Protein AF-E9V2E7-F1 (afdb_monomer_lite)

Structure (mmCIF, N/CA/C/O backbone):
data_AF-E9V2E7-F1
#
_entry.id   AF-E9V2E7-F1
#
loop_
_atom_site.group_PDB
_atom_site.id
_atom_site.type_symbol
_atom_site.label_atom_id
_atom_site.label_alt_id
_atom_site.label_comp_id
_atom_site.label_asym_id
_atom_site.label_entity_id
_atom_site.label_seq_id
_atom_site.pdbx_PDB_ins_code
_atom_site.Cartn_x
_atom_site.Cartn_y
_atom_site.Cartn_z
_atom_site.occupancy
_atom_site.B_iso_or_equiv
_atom_site.auth_seq_id
_atom_site.auth_comp_id
_atom_site.auth_asym_id
_atom_site.auth_atom_id
_atom_site.pdbx_PDB_model_num
ATOM 1 N N . MET A 1 1 ? -7.392 17.490 3.555 1.00 52.69 1 MET A N 1
ATOM 2 C CA . MET A 1 1 ? -8.302 17.148 2.433 1.00 52.69 1 MET A CA 1
ATOM 3 C C . MET A 1 1 ? -8.029 15.701 2.024 1.00 52.69 1 MET A C 1
ATOM 5 O O . MET A 1 1 ? -6.966 15.215 2.379 1.00 52.69 1 MET A O 1
ATOM 9 N N . SER A 1 2 ? -8.963 14.986 1.378 1.00 68.31 2 SER A N 1
ATOM 10 C CA . SER A 1 2 ? -8.670 13.627 0.873 1.00 68.31 2 SER A CA 1
ATOM 11 C C . SER A 1 2 ? -7.654 13.722 -0.257 1.00 68.31 2 SER A C 1
ATOM 13 O O . SER A 1 2 ? -7.878 14.474 -1.203 1.00 68.31 2 SER A O 1
ATOM 15 N N . ASP A 1 3 ? -6.577 12.947 -0.174 1.00 90.81 3 ASP A N 1
ATOM 16 C CA . ASP A 1 3 ? -5.572 12.893 -1.237 1.00 90.81 3 ASP A CA 1
ATOM 17 C C . ASP A 1 3 ? -6.079 12.108 -2.458 1.00 90.81 3 ASP A C 1
ATOM 19 O O . ASP A 1 3 ? -5.599 12.302 -3.566 1.00 90.81 3 ASP A O 1
ATOM 23 N N . VAL A 1 4 ? -7.103 11.268 -2.291 1.00 97.19 4 VAL A N 1
ATOM 24 C CA . VAL A 1 4 ? -7.708 10.504 -3.390 1.00 97.19 4 VAL A CA 1
ATOM 25 C C . VAL A 1 4 ? -9.010 11.162 -3.833 1.00 97.19 4 VAL A C 1
ATOM 27 O O . VAL A 1 4 ? -9.879 11.468 -3.003 1.00 97.19 4 VAL A O 1
ATOM 30 N N . LEU A 1 5 ? -9.136 11.358 -5.143 1.00 98.06 5 LEU A N 1
ATOM 31 C CA . LEU A 1 5 ? -10.254 12.011 -5.811 1.00 98.06 5 LEU A CA 1
ATOM 32 C C . LEU A 1 5 ? -10.920 11.048 -6.803 1.00 98.06 5 LEU A C 1
ATOM 34 O O . LEU A 1 5 ? -10.264 10.251 -7.459 1.00 98.06 5 LEU A O 1
ATOM 38 N N . THR A 1 6 ? -12.231 11.150 -6.963 1.00 98.00 6 THR A N 1
ATOM 39 C CA . THR A 1 6 ? -12.967 10.585 -8.103 1.00 98.00 6 THR A CA 1
ATOM 40 C C . THR A 1 6 ? -12.449 11.160 -9.429 1.00 98.00 6 THR A C 1
ATOM 42 O O . THR A 1 6 ? -11.815 12.217 -9.446 1.00 98.00 6 THR A O 1
ATOM 45 N N . LEU A 1 7 ? -12.774 10.524 -10.561 1.00 97.69 7 LEU A N 1
ATOM 46 C CA . LEU A 1 7 ? -12.394 11.030 -11.893 1.00 97.69 7 LEU A CA 1
ATOM 47 C C . LEU A 1 7 ? -12.946 12.433 -12.200 1.00 97.69 7 LEU A C 1
ATOM 49 O O . LEU A 1 7 ? -12.339 13.175 -12.964 1.00 97.69 7 LEU A O 1
ATOM 53 N N . ASN A 1 8 ? -14.037 12.832 -11.541 1.00 96.81 8 ASN A N 1
ATOM 54 C CA . ASN A 1 8 ? -14.615 14.175 -11.644 1.00 96.81 8 ASN A CA 1
ATOM 55 C C . ASN A 1 8 ? -13.958 15.188 -10.682 1.00 96.81 8 ASN A C 1
ATOM 57 O O . ASN A 1 8 ? -14.504 16.262 -10.446 1.00 96.81 8 ASN A O 1
ATOM 61 N N . GLY A 1 9 ? -12.835 14.834 -10.049 1.00 96.25 9 GLY A N 1
ATOM 62 C CA . GLY A 1 9 ? -12.076 15.704 -9.145 1.00 96.25 9 GLY A CA 1
ATOM 63 C C . GLY A 1 9 ? -12.661 15.862 -7.737 1.00 96.25 9 GLY A C 1
ATOM 64 O O . GLY A 1 9 ? -12.078 16.562 -6.912 1.00 96.25 9 GLY A O 1
ATOM 65 N N . LYS A 1 10 ? -13.787 15.210 -7.414 1.00 96.44 10 LYS A N 1
ATOM 66 C CA . LYS A 1 10 ? -14.368 15.250 -6.058 1.00 96.44 10 LYS A CA 1
ATOM 67 C C . LYS A 1 10 ? -13.604 14.324 -5.106 1.00 96.44 10 LYS A C 1
ATOM 69 O O . LYS A 1 10 ? -13.265 13.227 -5.539 1.00 96.44 10 LYS A O 1
ATOM 74 N N . PRO A 1 11 ? -13.402 14.680 -3.825 1.00 96.12 11 PRO A N 1
ATOM 75 C CA . PRO A 1 11 ? -12.865 13.767 -2.814 1.00 96.12 11 PRO A CA 1
ATOM 76 C C . PRO A 1 11 ? -13.604 12.423 -2.765 1.00 96.12 11 PRO A C 1
ATOM 78 O O . PRO A 1 11 ? -14.833 12.399 -2.810 1.00 96.12 11 PRO A O 1
ATOM 81 N N . VAL A 1 12 ? -12.866 11.316 -2.644 1.00 95.69 12 VAL A N 1
ATOM 82 C CA . VAL A 1 12 ? -13.459 9.991 -2.403 1.00 95.69 12 VAL A CA 1
ATOM 83 C C . VAL A 1 12 ? -14.151 9.952 -1.036 1.00 95.69 12 VAL A C 1
ATOM 85 O O . VAL A 1 12 ? -13.575 10.362 -0.024 1.00 95.69 12 VAL A O 1
ATOM 88 N N . ASP A 1 13 ? -15.376 9.423 -1.002 1.00 92.88 13 ASP A N 1
ATOM 89 C CA . ASP A 1 13 ? -16.083 9.096 0.236 1.00 92.88 13 ASP A CA 1
ATOM 90 C C . ASP A 1 13 ? -15.608 7.741 0.769 1.00 92.88 13 ASP A C 1
ATOM 92 O O . ASP A 1 13 ? -16.086 6.681 0.379 1.00 92.88 13 ASP A O 1
ATOM 96 N N . TRP A 1 14 ? -14.665 7.774 1.704 1.00 90.94 14 TRP A N 1
ATOM 97 C CA . TRP A 1 14 ? -14.121 6.563 2.313 1.00 90.94 14 TRP A CA 1
ATOM 98 C C . TRP A 1 14 ? -15.101 5.816 3.231 1.00 90.94 14 TRP A C 1
ATOM 100 O O . TRP A 1 14 ? -14.784 4.708 3.651 1.00 90.94 14 TRP A O 1
ATOM 110 N N . SER A 1 15 ? -16.288 6.366 3.531 1.00 86.25 15 SER A N 1
ATOM 111 C CA . SER A 1 15 ? -17.359 5.592 4.184 1.00 86.25 15 SER A CA 1
ATOM 112 C C . SER A 1 15 ? -18.026 4.592 3.230 1.00 86.25 15 SER A C 1
ATOM 114 O O . SER A 1 15 ? -18.612 3.603 3.672 1.00 86.25 15 SER A O 1
ATOM 116 N N . LYS A 1 16 ? -17.884 4.824 1.921 1.00 91.69 16 LYS A N 1
ATOM 117 C CA . LYS A 1 16 ? -18.288 3.943 0.824 1.00 91.69 16 LYS A CA 1
ATOM 118 C C . LYS A 1 16 ? -17.110 3.828 -0.147 1.00 91.69 16 LYS A C 1
ATOM 120 O O . LYS A 1 16 ? -17.171 4.382 -1.246 1.00 91.69 16 LYS A O 1
ATOM 125 N N . PRO A 1 17 ? -16.005 3.188 0.282 1.00 94.56 17 PRO A N 1
ATOM 126 C CA . PRO A 1 17 ? -14.783 3.188 -0.502 1.00 94.56 17 PRO A CA 1
ATOM 127 C C . PRO A 1 17 ? -15.042 2.561 -1.880 1.00 94.56 17 PRO A C 1
ATOM 129 O O . PRO A 1 17 ? -15.808 1.595 -1.968 1.00 94.56 17 PRO A O 1
ATOM 132 N N . PRO A 1 18 ? -14.421 3.089 -2.949 1.00 97.31 18 PRO A N 1
ATOM 133 C CA . PRO A 1 18 ? -14.511 2.479 -4.267 1.00 97.31 18 PRO A CA 1
ATOM 134 C C . PRO A 1 18 ? -13.955 1.051 -4.232 1.00 97.31 18 PRO A C 1
ATOM 136 O O . PRO A 1 18 ? -13.193 0.680 -3.330 1.00 97.31 18 PRO A O 1
ATOM 139 N N . LYS A 1 19 ? -14.307 0.232 -5.226 1.00 97.62 19 LYS A N 1
ATOM 140 C CA . LYS A 1 19 ? -13.624 -1.051 -5.395 1.00 97.62 19 LYS A CA 1
ATOM 141 C C . LYS A 1 19 ? -12.152 -0.766 -5.654 1.00 97.62 19 LYS A C 1
ATOM 143 O O . LYS A 1 19 ? -11.797 0.215 -6.302 1.00 97.62 19 LYS A O 1
ATOM 148 N N . GLN A 1 20 ? -11.284 -1.655 -5.188 1.00 97.62 20 GLN A N 1
ATOM 149 C CA . GLN A 1 20 ? -9.839 -1.476 -5.323 1.00 97.62 20 GLN A CA 1
ATOM 150 C C . GLN A 1 20 ? -9.367 -1.362 -6.789 1.00 97.62 20 GLN A C 1
ATOM 152 O O . GLN A 1 20 ? -8.293 -0.822 -7.030 1.00 97.62 20 GLN A O 1
ATOM 157 N N . THR A 1 21 ? -10.188 -1.824 -7.740 1.00 98.12 21 THR A N 1
ATOM 158 C CA . THR A 1 21 ? -10.002 -1.771 -9.198 1.00 98.12 21 THR A CA 1
ATOM 159 C C . THR A 1 21 ? -10.565 -0.508 -9.861 1.00 98.12 21 THR A C 1
ATOM 161 O O . THR A 1 21 ? -10.226 -0.231 -11.007 1.00 98.12 21 THR A O 1
ATOM 164 N N . ASP A 1 22 ? -11.436 0.253 -9.189 1.00 98.44 22 ASP A N 1
ATOM 165 C CA . ASP A 1 22 ? -12.072 1.432 -9.786 1.00 98.44 22 ASP A CA 1
ATOM 166 C C . ASP A 1 22 ? -11.030 2.526 -10.034 1.00 98.44 22 ASP A C 1
ATOM 168 O O . ASP A 1 22 ? -10.167 2.775 -9.191 1.00 98.44 22 ASP A O 1
ATOM 172 N N . LEU A 1 23 ? -11.113 3.215 -11.174 1.00 98.62 23 LEU A N 1
ATOM 173 C CA . LEU A 1 23 ? -10.182 4.294 -11.495 1.00 98.62 23 LEU A CA 1
ATOM 174 C C . LEU A 1 23 ? -10.470 5.554 -10.674 1.00 98.62 23 LEU A C 1
ATOM 176 O O . LEU A 1 23 ? -11.604 6.029 -10.587 1.00 98.62 23 LEU A O 1
ATOM 180 N N . VAL A 1 24 ? -9.407 6.135 -10.129 1.00 98.69 24 VAL A N 1
ATOM 181 C CA . VAL A 1 24 ? -9.423 7.369 -9.342 1.00 98.69 24 VAL A CA 1
ATOM 182 C C . VAL A 1 24 ? -8.223 8.247 -9.713 1.00 98.69 24 VAL A C 1
ATOM 184 O O . VAL A 1 24 ? -7.335 7.847 -10.472 1.00 98.69 24 VAL A O 1
ATOM 187 N N . LEU A 1 25 ? -8.202 9.465 -9.184 1.00 98.56 25 LEU A N 1
ATOM 188 C CA . LEU A 1 25 ? -7.109 10.417 -9.331 1.00 98.56 25 LEU A CA 1
ATOM 189 C C . LEU A 1 25 ? -6.414 10.637 -7.990 1.00 98.56 25 LEU A C 1
ATOM 191 O O . LEU A 1 25 ? -7.051 10.661 -6.933 1.00 98.56 25 LEU A O 1
ATOM 195 N N . TRP A 1 26 ? -5.112 10.882 -8.040 1.00 98.31 26 TRP A N 1
ATOM 196 C CA . TRP A 1 26 ? -4.422 11.546 -6.944 1.00 98.31 26 TRP A CA 1
ATOM 197 C C . TRP A 1 26 ? -4.646 13.062 -7.050 1.00 98.31 26 TRP A C 1
ATOM 199 O O . TRP A 1 26 ? -4.582 13.631 -8.138 1.00 98.31 26 TRP A O 1
ATOM 209 N N . SER A 1 27 ? -4.867 13.736 -5.921 1.00 97.19 27 SER A N 1
ATOM 210 C CA . SER A 1 27 ? -4.841 15.198 -5.810 1.00 97.19 27 SER A CA 1
ATOM 211 C C . SER A 1 27 ? -3.502 15.825 -6.223 1.00 97.19 27 SER A C 1
ATOM 213 O O . SER A 1 27 ? -3.472 16.994 -6.614 1.00 97.19 27 SER A O 1
ATOM 215 N N . ARG A 1 28 ? -2.395 15.070 -6.158 1.00 96.12 28 ARG A N 1
ATOM 216 C CA . ARG A 1 28 ? -1.083 15.509 -6.643 1.00 96.12 28 ARG A CA 1
ATOM 217 C C . ARG A 1 28 ? -0.937 15.318 -8.151 1.00 96.12 28 ARG A C 1
ATOM 219 O O . ARG A 1 28 ? -1.546 14.446 -8.765 1.00 96.12 28 ARG A O 1
ATOM 226 N N . LYS A 1 29 ? -0.064 16.136 -8.733 1.00 97.06 29 LYS A N 1
ATOM 227 C CA . LYS A 1 29 ? 0.336 16.074 -10.140 1.00 97.06 29 LYS A CA 1
ATOM 228 C C . LYS A 1 29 ? 1.737 15.479 -10.270 1.00 97.06 29 LYS A C 1
ATOM 230 O O . LYS A 1 29 ? 2.497 15.459 -9.302 1.00 97.06 29 LYS A O 1
ATOM 235 N N . THR A 1 30 ? 2.077 15.018 -11.469 1.00 97.44 30 THR A N 1
ATOM 236 C CA . THR A 1 30 ? 3.464 14.676 -11.801 1.00 97.44 30 THR A CA 1
ATOM 237 C C . THR A 1 30 ? 4.352 15.925 -11.767 1.00 97.44 30 THR A C 1
ATOM 239 O O . THR A 1 30 ? 3.847 17.050 -11.793 1.00 97.44 30 THR A O 1
ATOM 242 N N . SER A 1 31 ? 5.676 15.754 -11.775 1.00 96.06 31 SER A N 1
ATOM 243 C CA . SER A 1 31 ? 6.641 16.858 -11.899 1.00 96.06 31 SER A CA 1
ATOM 244 C C . SER A 1 31 ? 6.429 17.705 -13.163 1.00 96.06 31 SER A C 1
ATOM 246 O O . SER A 1 31 ? 6.744 18.889 -13.167 1.00 96.06 31 SER A O 1
ATOM 248 N N . GLY A 1 32 ? 5.830 17.127 -14.210 1.00 95.06 32 GLY A N 1
ATOM 249 C CA . GLY A 1 32 ? 5.413 17.825 -15.430 1.00 95.06 32 GLY A CA 1
ATOM 250 C C . GLY A 1 32 ? 3.984 18.388 -15.396 1.00 95.06 32 GLY A C 1
ATOM 251 O O . GLY A 1 32 ? 3.442 18.724 -16.444 1.00 95.06 32 GLY A O 1
ATOM 252 N N . GLY A 1 33 ? 3.324 18.425 -14.234 1.00 96.19 33 GLY A N 1
ATOM 253 C CA . GLY A 1 33 ? 1.991 19.013 -14.063 1.00 96.19 33 GLY A CA 1
ATOM 254 C C . GLY A 1 33 ? 0.814 18.168 -14.573 1.00 96.19 33 GLY A C 1
ATOM 255 O O . GLY A 1 33 ? -0.321 18.654 -14.581 1.00 96.19 33 GLY A O 1
ATOM 256 N N . LYS A 1 34 ? 1.041 16.909 -14.972 1.00 95.88 34 LYS A N 1
ATOM 257 C CA . LYS A 1 34 ? -0.019 15.998 -15.443 1.00 95.88 34 LYS A CA 1
ATOM 258 C C . LYS A 1 34 ? -0.764 15.360 -14.266 1.00 95.88 34 LYS A C 1
ATOM 260 O O . LYS A 1 34 ? -0.204 15.194 -13.185 1.00 95.88 34 LYS A O 1
ATOM 265 N N . GLN A 1 35 ? -2.027 14.992 -14.473 1.00 97.25 35 GLN A N 1
ATOM 266 C CA . GLN A 1 35 ? -2.795 14.230 -13.482 1.00 97.25 35 GLN A CA 1
ATOM 267 C C . GLN A 1 35 ? -2.194 12.833 -13.280 1.00 97.25 35 GLN A C 1
ATOM 269 O O . GLN A 1 35 ? -1.720 12.218 -14.235 1.00 97.25 35 GLN A O 1
ATOM 274 N N . VAL A 1 36 ? -2.256 12.325 -12.049 1.00 98.31 36 VAL A N 1
ATOM 275 C CA . VAL A 1 36 ? -1.897 10.938 -11.730 1.00 98.31 36 VAL A CA 1
ATOM 276 C C . VAL A 1 36 ? -3.186 10.131 -11.600 1.00 98.31 36 VAL A C 1
ATOM 278 O O . VAL A 1 36 ? -3.970 10.355 -10.677 1.00 98.31 36 VAL A O 1
ATOM 281 N N . LYS A 1 37 ? -3.410 9.216 -12.545 1.00 98.19 37 LYS A N 1
ATOM 282 C CA . LYS A 1 37 ? -4.582 8.334 -12.618 1.00 98.19 37 LYS A CA 1
ATOM 283 C C . LYS A 1 37 ? -4.143 6.891 -12.386 1.00 98.19 37 LYS A C 1
ATOM 285 O O . LYS A 1 37 ? -3.093 6.492 -12.873 1.00 98.19 37 LYS A O 1
ATOM 290 N N . GLY A 1 38 ? -4.954 6.122 -11.672 1.00 98.38 38 GLY A N 1
ATOM 291 C CA . GLY A 1 38 ? -4.697 4.713 -11.378 1.00 98.38 38 GLY A CA 1
ATOM 292 C C . GLY A 1 38 ? -5.925 4.049 -10.769 1.00 98.38 38 GLY A C 1
ATOM 293 O O . GLY A 1 38 ? -6.926 4.726 -10.520 1.00 98.38 38 GLY A O 1
ATOM 294 N N . SER A 1 39 ? -5.861 2.747 -10.498 1.00 98.62 39 SER A N 1
ATOM 295 C CA . SER A 1 39 ? -6.884 2.102 -9.667 1.00 98.62 39 SER A CA 1
ATOM 296 C C . SER A 1 39 ? -6.887 2.679 -8.250 1.00 98.62 39 SER A C 1
ATOM 298 O O . SER A 1 39 ? -5.894 3.247 -7.774 1.00 98.62 39 SER A O 1
ATOM 300 N N . ALA A 1 40 ? -8.000 2.512 -7.538 1.00 98.50 40 ALA A N 1
ATOM 301 C CA . ALA A 1 40 ? -8.139 2.967 -6.165 1.00 98.50 40 ALA A CA 1
ATOM 302 C C . ALA A 1 40 ? -7.062 2.376 -5.256 1.00 98.50 40 ALA A C 1
ATOM 304 O O . ALA A 1 40 ? -6.561 3.088 -4.386 1.00 98.50 40 ALA A O 1
ATOM 305 N N . ARG A 1 41 ? -6.651 1.122 -5.487 1.00 98.31 41 ARG A N 1
ATOM 306 C CA . ARG A 1 41 ? -5.520 0.498 -4.793 1.00 98.31 41 ARG A CA 1
ATOM 307 C C . ARG A 1 41 ? -4.215 1.236 -5.056 1.00 98.31 41 ARG A C 1
ATOM 309 O O . ARG A 1 41 ? -3.548 1.624 -4.099 1.00 98.31 41 ARG A O 1
ATOM 316 N N . THR A 1 42 ? -3.866 1.423 -6.327 1.00 98.56 42 THR A N 1
ATOM 317 C CA . THR A 1 42 ? -2.610 2.059 -6.745 1.00 98.56 42 THR A CA 1
ATOM 318 C C . THR A 1 42 ? -2.506 3.474 -6.186 1.00 98.56 42 THR A C 1
ATOM 320 O O . THR A 1 42 ? -1.526 3.813 -5.525 1.00 98.56 42 THR A O 1
ATOM 323 N N . ILE A 1 43 ? -3.542 4.297 -6.368 1.00 98.62 43 ILE A N 1
ATOM 324 C CA . ILE A 1 43 ? -3.527 5.681 -5.883 1.00 98.62 43 ILE A CA 1
ATOM 325 C C . ILE A 1 43 ? -3.535 5.742 -4.351 1.00 98.62 43 ILE A C 1
ATOM 327 O O . ILE A 1 43 ? -2.777 6.520 -3.772 1.00 98.62 43 ILE A O 1
ATOM 331 N N . ALA A 1 44 ? -4.319 4.898 -3.671 1.00 98.31 44 ALA A N 1
ATOM 332 C CA . ALA A 1 44 ? -4.296 4.821 -2.211 1.00 98.31 44 ALA A CA 1
ATOM 333 C C . ALA A 1 44 ? -2.905 4.459 -1.673 1.00 98.31 44 ALA A C 1
ATOM 335 O O . ALA A 1 44 ? -2.456 5.059 -0.692 1.00 98.31 44 ALA A O 1
ATOM 336 N N . HIS A 1 45 ? -2.219 3.521 -2.329 1.00 98.56 45 HIS A N 1
ATOM 337 C CA . HIS A 1 45 ? -0.866 3.129 -1.966 1.00 98.56 45 HIS A CA 1
ATOM 338 C C . HIS A 1 45 ? 0.131 4.274 -2.171 1.00 98.56 45 HIS A C 1
ATOM 340 O O . HIS A 1 45 ? 0.871 4.596 -1.245 1.00 98.56 45 HIS A O 1
ATOM 346 N N . LEU A 1 46 ? 0.094 4.967 -3.315 1.00 98.56 46 LEU A N 1
ATOM 347 C CA . LEU A 1 46 ? 0.935 6.146 -3.554 1.00 98.56 46 LEU A CA 1
ATOM 348 C C . LEU A 1 46 ? 0.691 7.252 -2.514 1.00 98.56 46 LEU A C 1
ATOM 350 O O . LEU A 1 46 ? 1.645 7.838 -2.008 1.00 98.56 46 LEU A O 1
ATOM 354 N N . CYS A 1 47 ? -0.562 7.495 -2.116 1.00 97.88 47 CYS A N 1
ATOM 355 C CA . CYS A 1 47 ? -0.874 8.417 -1.021 1.00 97.88 47 CYS A CA 1
ATOM 356 C C . CYS A 1 47 ? -0.316 7.941 0.333 1.00 97.88 47 CYS A C 1
ATOM 358 O O . CYS A 1 47 ? 0.126 8.760 1.138 1.00 97.88 47 CYS A O 1
ATOM 360 N N . ALA A 1 48 ? -0.358 6.634 0.614 1.00 97.31 48 ALA A N 1
ATOM 361 C CA . ALA A 1 48 ? 0.208 6.067 1.837 1.00 97.31 48 ALA A CA 1
ATOM 362 C C . ALA A 1 48 ? 1.737 6.217 1.869 1.00 97.31 48 ALA A C 1
ATOM 364 O O . ALA A 1 48 ? 2.284 6.639 2.889 1.00 97.31 48 ALA A O 1
ATOM 365 N N . LEU A 1 49 ? 2.408 5.945 0.745 1.00 98.25 49 LEU A N 1
ATOM 366 C CA . LEU A 1 49 ? 3.841 6.171 0.572 1.00 98.25 49 LEU A CA 1
ATOM 367 C C . LEU A 1 49 ? 4.186 7.651 0.738 1.00 98.25 49 LEU A C 1
ATOM 369 O O . LEU A 1 49 ? 5.089 7.976 1.495 1.00 98.25 49 LEU A O 1
ATOM 373 N N . ASP A 1 50 ? 3.447 8.566 0.113 1.00 98.31 50 ASP A N 1
ATOM 374 C CA . ASP A 1 50 ? 3.689 10.003 0.256 1.00 98.31 50 ASP A CA 1
ATOM 375 C C . ASP A 1 50 ? 3.601 10.470 1.717 1.00 98.31 50 ASP A C 1
ATOM 377 O O . ASP A 1 50 ? 4.513 11.128 2.218 1.0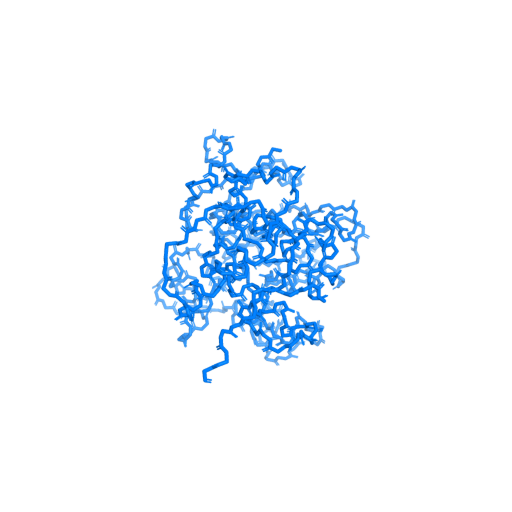0 98.31 50 ASP A O 1
ATOM 381 N N . ALA A 1 51 ? 2.545 10.076 2.433 1.00 96.06 51 ALA A N 1
ATOM 382 C CA . ALA A 1 51 ? 2.379 10.413 3.845 1.00 96.06 51 ALA A CA 1
ATOM 383 C C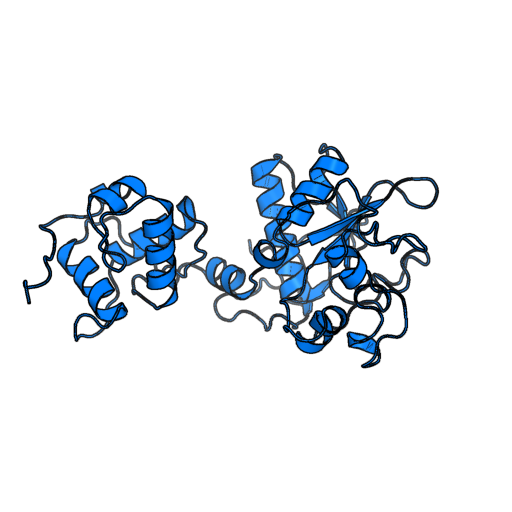 . ALA A 1 51 ? 3.486 9.799 4.722 1.00 96.06 51 ALA A C 1
ATOM 385 O O . ALA A 1 51 ? 4.000 10.447 5.640 1.00 96.06 51 ALA A O 1
ATOM 386 N N . ALA A 1 52 ? 3.883 8.556 4.439 1.00 96.25 52 ALA A N 1
ATOM 387 C CA . ALA A 1 52 ? 4.953 7.881 5.163 1.00 96.25 52 ALA A CA 1
ATOM 388 C C . ALA A 1 52 ? 6.334 8.501 4.869 1.00 96.25 52 ALA A C 1
ATOM 390 O O . ALA A 1 52 ? 7.149 8.624 5.787 1.00 96.25 52 ALA A O 1
ATOM 391 N N . ALA A 1 53 ? 6.577 8.950 3.634 1.00 98.06 53 ALA A N 1
ATOM 392 C CA . ALA A 1 53 ? 7.785 9.665 3.237 1.00 98.06 53 ALA A CA 1
ATOM 393 C C . ALA A 1 53 ? 7.869 11.024 3.937 1.00 98.06 53 ALA A C 1
ATOM 395 O O . ALA A 1 53 ? 8.891 11.312 4.558 1.00 98.06 53 ALA A O 1
ATOM 396 N N . GLN A 1 54 ? 6.779 11.802 3.954 1.00 97.06 54 GLN A N 1
ATOM 397 C CA . GLN A 1 54 ? 6.728 13.084 4.670 1.00 97.06 54 GLN A CA 1
ATOM 398 C C . GLN A 1 54 ? 7.073 12.906 6.148 1.00 97.06 54 GLN A C 1
ATOM 400 O O . GLN A 1 54 ? 7.886 13.644 6.698 1.00 97.06 54 GLN A O 1
ATOM 405 N N . LYS A 1 55 ? 6.507 11.873 6.783 1.00 95.12 55 LYS A N 1
ATOM 406 C CA . LYS A 1 55 ? 6.786 11.555 8.185 1.00 95.12 55 LYS A CA 1
ATOM 407 C C . LYS A 1 55 ? 8.240 11.139 8.423 1.00 95.12 55 LYS A C 1
ATOM 409 O O . LYS A 1 55 ? 8.794 11.475 9.466 1.00 95.12 55 LYS A O 1
ATOM 414 N N . LYS A 1 56 ? 8.837 10.358 7.517 1.00 97.44 56 LYS A N 1
ATOM 415 C CA . LYS A 1 56 ? 10.177 9.785 7.712 1.00 97.44 56 LYS A CA 1
ATOM 416 C C . LYS A 1 56 ? 11.309 10.723 7.295 1.00 97.44 56 LYS A C 1
ATOM 418 O O . LYS A 1 56 ? 12.339 10.748 7.958 1.00 97.44 56 LYS A O 1
ATOM 423 N N . PHE A 1 57 ? 11.135 11.439 6.191 1.00 97.88 57 PHE A N 1
ATOM 424 C CA . PHE A 1 57 ? 12.186 12.206 5.521 1.00 97.88 57 PHE A CA 1
ATOM 425 C C . PHE A 1 57 ? 11.910 13.714 5.492 1.00 97.88 57 PHE A C 1
ATOM 427 O O . PHE A 1 57 ? 12.729 14.465 4.978 1.00 97.88 57 PHE A O 1
ATOM 434 N N . GLY A 1 58 ? 10.760 14.169 6.003 1.00 97.50 58 GLY A N 1
ATOM 435 C CA . GLY A 1 58 ? 10.367 15.580 5.952 1.00 97.50 58 GLY A CA 1
ATOM 436 C C . GLY A 1 58 ? 9.927 16.059 4.563 1.00 97.50 58 GLY A C 1
ATOM 437 O O . GLY A 1 58 ? 9.684 17.246 4.380 1.00 97.50 58 GLY A O 1
ATOM 438 N N . THR A 1 59 ? 9.807 15.158 3.583 1.00 97.94 59 THR A N 1
ATOM 439 C CA . THR A 1 59 ? 9.365 15.468 2.216 1.00 97.94 59 THR A CA 1
ATOM 440 C C . THR A 1 59 ? 8.531 14.330 1.621 1.00 97.94 59 THR A C 1
ATOM 442 O O . THR A 1 59 ? 8.643 13.182 2.046 1.00 97.94 59 THR A O 1
ATOM 445 N N . GLY A 1 60 ? 7.668 14.650 0.658 1.00 97.31 60 GLY A N 1
ATOM 446 C CA . GLY A 1 60 ? 6.809 13.677 -0.023 1.00 97.31 60 GLY A CA 1
ATOM 447 C C . GLY A 1 60 ? 7.473 13.009 -1.227 1.00 97.31 60 GLY A C 1
ATOM 448 O O . GLY A 1 60 ? 8.585 13.360 -1.618 1.00 97.31 60 GLY A O 1
ATOM 449 N N . ILE A 1 61 ? 6.762 12.067 -1.848 1.00 98.31 61 ILE A N 1
ATOM 450 C CA . ILE A 1 61 ? 7.189 11.496 -3.131 1.00 98.31 61 ILE A CA 1
ATOM 451 C C . ILE A 1 61 ? 6.790 12.449 -4.272 1.00 98.31 61 ILE A C 1
ATOM 453 O O . ILE A 1 61 ? 5.774 13.151 -4.213 1.00 98.31 61 ILE A O 1
ATOM 457 N N . VAL A 1 62 ? 7.586 12.452 -5.334 1.00 98.44 62 VAL A N 1
ATOM 458 C CA . VAL A 1 62 ? 7.343 13.162 -6.591 1.00 98.44 62 VAL A CA 1
ATOM 459 C C . VAL A 1 62 ? 7.203 12.125 -7.694 1.00 98.44 62 VAL A C 1
ATOM 461 O O . VAL A 1 62 ? 8.126 11.348 -7.930 1.00 98.44 62 VAL A O 1
ATOM 464 N N . ILE A 1 63 ? 6.056 12.117 -8.376 1.00 98.19 63 ILE A N 1
ATOM 465 C CA . ILE A 1 63 ? 5.833 11.262 -9.546 1.00 98.19 63 ILE A CA 1
ATOM 466 C C . ILE A 1 63 ? 6.424 11.942 -10.779 1.00 98.19 63 ILE A C 1
ATOM 468 O O . ILE A 1 63 ? 6.040 13.058 -11.117 1.00 98.19 63 ILE A O 1
ATOM 472 N N . ILE A 1 64 ? 7.325 11.256 -11.470 1.00 97.06 64 ILE A N 1
ATOM 473 C CA . ILE A 1 64 ? 7.895 11.672 -12.754 1.00 97.06 64 ILE A CA 1
ATOM 474 C C . ILE A 1 64 ? 6.987 11.176 -13.883 1.00 97.06 64 ILE A C 1
ATOM 476 O O . ILE A 1 64 ? 6.475 11.971 -14.675 1.00 97.06 64 ILE A O 1
ATOM 480 N N . GLN A 1 65 ? 6.721 9.868 -13.903 1.00 96.81 65 GLN A N 1
ATOM 481 C CA . GLN A 1 65 ? 5.833 9.209 -14.857 1.00 96.81 65 GLN A CA 1
ATOM 482 C C . GLN A 1 65 ? 4.754 8.441 -14.088 1.00 96.81 65 GLN A C 1
ATOM 484 O O . GLN A 1 65 ? 5.059 7.617 -13.233 1.00 96.81 65 GLN A O 1
ATOM 489 N N . ALA A 1 66 ? 3.490 8.772 -14.345 1.00 97.56 66 ALA A N 1
ATOM 490 C CA . ALA A 1 66 ? 2.330 8.146 -13.714 1.00 97.56 66 ALA A CA 1
ATOM 491 C C . ALA A 1 66 ? 1.895 6.866 -14.455 1.00 97.56 66 ALA A C 1
ATOM 493 O O . ALA A 1 66 ? 2.226 6.738 -15.638 1.00 97.56 66 ALA A O 1
ATOM 494 N N . PRO A 1 67 ? 1.067 6.007 -13.825 1.00 98.12 67 PRO A N 1
ATOM 495 C CA . PRO A 1 67 ? 0.366 4.945 -14.539 1.00 98.12 67 PRO A CA 1
ATOM 496 C C . PRO A 1 67 ? -0.488 5.515 -15.682 1.00 98.12 67 PRO A C 1
ATOM 498 O O . PRO A 1 67 ? -0.884 6.688 -15.660 1.00 98.12 67 PRO A O 1
ATOM 501 N N . PHE A 1 68 ? -0.796 4.683 -16.678 1.00 97.38 68 PHE A N 1
ATOM 502 C CA . PHE A 1 68 ? -1.487 5.071 -17.915 1.00 97.38 68 PHE A CA 1
ATOM 503 C C . PHE A 1 68 ? -0.772 6.177 -18.715 1.00 97.38 68 PHE A C 1
ATOM 505 O O . PHE A 1 68 ? -1.421 6.968 -19.409 1.00 97.38 68 PHE A O 1
ATOM 512 N N . ASN A 1 69 ? 0.559 6.266 -18.629 1.00 95.25 69 ASN A N 1
ATOM 513 C CA . ASN A 1 69 ? 1.349 7.205 -19.421 1.00 95.25 69 ASN A CA 1
ATOM 514 C C . ASN A 1 69 ? 2.068 6.488 -20.568 1.00 95.25 69 ASN A C 1
ATOM 516 O O . ASN A 1 69 ? 3.203 6.036 -20.427 1.00 95.25 69 ASN A O 1
ATOM 520 N N . THR A 1 70 ? 1.425 6.491 -21.733 1.00 93.88 70 THR A N 1
ATOM 521 C CA . THR A 1 70 ? 1.921 5.898 -22.985 1.00 93.88 70 THR A CA 1
ATOM 522 C C . THR A 1 70 ? 2.785 6.850 -23.821 1.00 93.88 70 THR A C 1
ATOM 524 O O . THR A 1 70 ? 3.221 6.504 -24.915 1.00 93.88 70 THR A O 1
ATOM 527 N N . THR A 1 71 ? 3.047 8.072 -23.339 1.00 91.38 71 THR A N 1
ATOM 528 C CA . THR A 1 71 ? 3.740 9.106 -24.136 1.00 91.38 71 THR A CA 1
ATOM 529 C C . THR A 1 71 ? 5.265 8.969 -24.140 1.00 91.38 71 THR A C 1
ATOM 531 O O . THR A 1 71 ? 5.938 9.637 -24.922 1.00 91.38 71 THR A O 1
ATOM 534 N N . VAL A 1 72 ? 5.829 8.097 -23.297 1.00 89.81 72 VAL A N 1
ATOM 535 C CA . VAL A 1 72 ? 7.278 7.872 -23.184 1.00 89.81 72 VAL A CA 1
ATOM 536 C C . VAL A 1 72 ? 7.639 6.542 -23.839 1.00 89.81 72 VAL A C 1
ATOM 538 O O . VAL A 1 72 ? 7.495 5.482 -23.236 1.00 89.81 72 VAL A O 1
ATOM 541 N N . LYS A 1 73 ? 8.160 6.593 -25.073 1.00 90.88 73 LYS A N 1
ATOM 542 C CA . LYS A 1 73 ? 8.498 5.397 -25.872 1.00 90.88 73 LYS A CA 1
ATOM 543 C C . LYS A 1 73 ? 9.432 4.418 -25.145 1.00 90.88 73 LYS A C 1
ATOM 545 O O . LYS A 1 73 ? 9.283 3.211 -25.296 1.00 90.88 73 LYS A O 1
ATOM 550 N N . ALA A 1 74 ? 10.379 4.925 -24.352 1.00 86.69 74 ALA A N 1
ATOM 551 C CA . ALA A 1 74 ? 11.326 4.099 -23.595 1.00 86.69 74 ALA A CA 1
ATOM 552 C C . ALA A 1 74 ? 10.672 3.270 -22.470 1.00 86.69 74 ALA A C 1
ATOM 554 O O . ALA A 1 74 ? 11.262 2.288 -22.026 1.00 86.69 74 ALA A O 1
ATOM 555 N N . SER A 1 75 ? 9.467 3.655 -22.045 1.00 88.31 75 SER A N 1
ATOM 556 C CA . SER A 1 75 ? 8.688 3.026 -20.971 1.00 88.31 75 SER A CA 1
ATOM 557 C C . SER A 1 75 ? 7.467 2.259 -21.503 1.00 88.31 75 SER A C 1
ATOM 559 O O . SER A 1 75 ? 6.602 1.849 -20.727 1.00 88.31 75 SER A O 1
ATOM 561 N N . ALA A 1 76 ? 7.371 2.085 -22.827 1.00 92.19 76 ALA A N 1
ATOM 562 C CA . ALA A 1 76 ? 6.285 1.341 -23.452 1.00 92.19 76 ALA A CA 1
ATOM 563 C C . ALA A 1 76 ? 6.262 -0.104 -22.930 1.00 92.19 76 ALA A C 1
ATOM 565 O O . ALA A 1 76 ? 7.290 -0.784 -22.879 1.00 92.19 76 ALA A O 1
ATOM 566 N N . GLY A 1 77 ? 5.082 -0.580 -22.549 1.00 94.50 77 GLY A N 1
ATOM 567 C CA . GLY A 1 77 ? 4.861 -1.910 -21.992 1.00 94.50 77 GLY A CA 1
ATOM 568 C C . GLY A 1 77 ? 4.984 -2.017 -20.471 1.00 94.50 77 GLY A C 1
ATOM 569 O O . GLY A 1 77 ? 4.623 -3.065 -19.943 1.00 94.50 77 GLY A O 1
ATOM 570 N N . THR A 1 78 ? 5.443 -0.987 -19.749 1.00 95.50 78 THR A N 1
ATOM 571 C CA . THR A 1 78 ? 5.395 -0.956 -18.269 1.00 95.50 78 THR A CA 1
ATOM 572 C C . THR A 1 78 ? 4.356 0.039 -17.752 1.00 95.50 78 THR A C 1
ATOM 574 O O . THR A 1 78 ? 3.538 -0.318 -16.910 1.00 95.50 78 THR A O 1
ATOM 577 N N . HIS A 1 79 ? 4.318 1.251 -18.313 1.00 97.12 79 HIS A N 1
ATOM 578 C CA . HIS A 1 79 ? 3.427 2.344 -17.879 1.00 97.12 79 HIS A CA 1
ATOM 579 C C . HIS A 1 79 ? 2.106 2.451 -18.654 1.00 97.12 79 HIS A C 1
ATOM 581 O O . HIS A 1 79 ? 1.325 3.373 -18.417 1.00 97.12 79 HIS A O 1
ATOM 587 N N . ASP A 1 80 ? 1.849 1.537 -19.591 1.00 97.62 80 ASP A N 1
ATOM 588 C CA . ASP A 1 80 ? 0.694 1.626 -20.498 1.00 97.62 80 ASP A CA 1
ATOM 589 C C . ASP A 1 80 ? -0.655 1.517 -19.765 1.00 97.62 80 ASP A C 1
ATOM 591 O O . ASP A 1 80 ? -1.667 2.050 -20.226 1.00 97.62 80 ASP A O 1
ATOM 595 N N . HIS A 1 81 ? -0.656 0.868 -18.598 1.00 98.19 81 HIS A N 1
ATOM 596 C CA . HIS A 1 81 ? -1.835 0.643 -17.766 1.00 98.19 81 HIS A CA 1
ATOM 597 C C . HIS A 1 81 ? -1.544 0.971 -16.290 1.00 98.19 81 HIS A C 1
ATOM 599 O O . HIS A 1 81 ? -0.769 1.882 -15.999 1.00 98.19 81 HIS A O 1
ATOM 605 N N . ASP A 1 82 ? -2.210 0.292 -15.355 1.00 98.38 82 ASP A 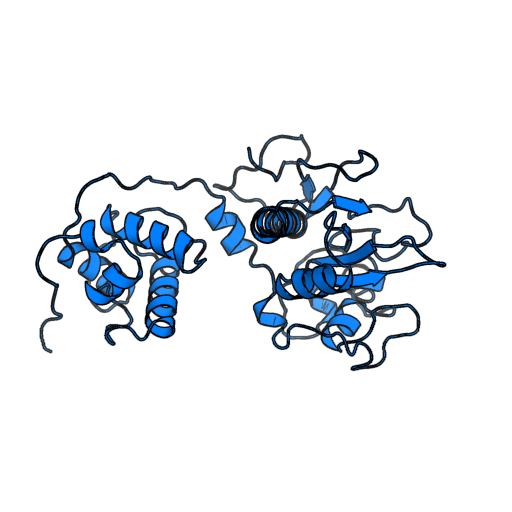N 1
ATOM 606 C CA . ASP A 1 82 ? -2.167 0.634 -13.936 1.00 98.38 82 ASP A CA 1
ATOM 607 C C . ASP A 1 82 ? -0.857 0.209 -13.234 1.00 98.38 82 ASP A C 1
ATOM 609 O O . ASP A 1 82 ? 0.014 -0.448 -13.805 1.00 98.38 82 ASP A O 1
ATOM 613 N N . ALA A 1 83 ? -0.757 0.573 -11.953 1.00 97.94 83 ALA A N 1
ATOM 614 C CA . ALA A 1 83 ? 0.214 0.141 -10.949 1.00 97.94 83 ALA A CA 1
ATOM 615 C C . ALA A 1 83 ? 1.646 0.666 -11.098 1.00 97.94 83 ALA A C 1
ATOM 617 O O . ALA A 1 83 ? 2.256 0.938 -10.061 1.00 97.94 83 ALA A O 1
ATOM 618 N N . CYS A 1 84 ? 2.170 0.825 -12.317 1.00 98.44 84 CYS A N 1
ATOM 619 C CA . CYS A 1 84 ? 3.545 1.268 -12.556 1.00 98.44 84 CYS A CA 1
ATOM 620 C C . CYS A 1 84 ? 3.695 2.795 -12.513 1.00 98.44 84 CYS A C 1
ATOM 622 O O . CYS A 1 84 ? 2.923 3.518 -13.139 1.00 98.44 84 CYS A O 1
ATOM 624 N N . ALA A 1 85 ? 4.690 3.284 -11.771 1.00 98.31 85 ALA A N 1
ATOM 625 C CA . ALA A 1 85 ? 5.066 4.690 -11.747 1.00 98.31 85 ALA A CA 1
ATOM 626 C C . ALA A 1 85 ? 6.579 4.874 -11.548 1.00 98.31 85 ALA A C 1
ATOM 628 O O . ALA A 1 85 ? 7.244 4.102 -10.846 1.00 98.31 85 ALA A O 1
ATOM 629 N N . ASP A 1 86 ? 7.093 5.962 -12.114 1.00 98.00 86 ASP A N 1
ATOM 630 C CA . ASP A 1 86 ? 8.456 6.435 -11.912 1.00 98.00 86 ASP A CA 1
ATOM 631 C C . ASP A 1 86 ? 8.399 7.587 -10.922 1.00 98.00 86 ASP A C 1
ATOM 633 O O . ASP A 1 86 ? 7.630 8.537 -11.109 1.00 98.00 86 ASP A O 1
ATOM 637 N N . LEU A 1 87 ? 9.193 7.516 -9.861 1.00 98.38 87 LEU A N 1
ATOM 638 C CA . LEU A 1 87 ? 9.124 8.472 -8.765 1.00 98.38 87 LEU A CA 1
ATOM 639 C C . LEU A 1 87 ? 10.473 8.703 -8.091 1.00 98.38 87 LEU A C 1
ATOM 641 O O . LEU A 1 87 ? 11.437 7.969 -8.303 1.00 98.38 87 LEU A O 1
ATOM 645 N N . HIS A 1 88 ? 10.536 9.729 -7.252 1.00 98.50 88 HIS A N 1
ATOM 646 C CA . HIS A 1 88 ? 11.630 9.927 -6.307 1.00 98.50 88 HIS A CA 1
ATOM 647 C C . HIS A 1 88 ? 11.154 10.677 -5.057 1.00 98.50 88 HIS A C 1
ATOM 649 O O . HIS A 1 88 ? 10.077 11.264 -5.036 1.00 98.50 88 HIS A O 1
ATOM 655 N N . ILE A 1 89 ? 11.977 10.673 -4.017 1.00 98.56 89 ILE A N 1
ATOM 656 C CA . ILE A 1 89 ? 11.826 11.417 -2.769 1.00 98.56 89 ILE A CA 1
ATOM 657 C C . ILE A 1 89 ? 12.949 12.463 -2.752 1.00 98.56 89 ILE A C 1
ATOM 659 O O . ILE A 1 89 ? 14.124 12.089 -2.672 1.00 98.56 89 ILE A O 1
ATOM 663 N N . PRO A 1 90 ? 12.638 13.764 -2.891 1.00 98.38 90 PRO A N 1
ATOM 664 C CA . PRO A 1 90 ? 13.650 14.816 -2.943 1.00 98.38 90 PRO A CA 1
ATOM 665 C C . PRO A 1 90 ? 14.618 14.772 -1.751 1.00 98.38 90 PRO A C 1
ATOM 667 O O . PRO A 1 90 ? 14.202 14.594 -0.612 1.00 98.38 90 PRO A O 1
ATOM 670 N N . GLY A 1 91 ? 15.917 14.937 -2.005 1.00 97.69 91 GLY A N 1
ATOM 671 C CA . GLY A 1 91 ? 16.938 14.998 -0.950 1.00 97.69 91 GLY A CA 1
ATOM 672 C C . GLY A 1 91 ? 17.282 13.666 -0.267 1.00 97.69 91 GLY A C 1
ATOM 673 O O . GLY A 1 91 ? 18.128 13.650 0.622 1.00 97.69 91 GLY A O 1
ATOM 674 N N . VAL A 1 92 ? 16.684 12.542 -0.673 1.00 98.38 92 VAL A N 1
ATOM 675 C CA . VAL A 1 92 ? 17.001 11.216 -0.117 1.00 98.38 92 VAL A CA 1
ATOM 676 C C . VAL A 1 92 ? 17.923 10.456 -1.077 1.00 98.38 92 VAL A C 1
ATOM 678 O O . VAL A 1 92 ? 17.758 10.523 -2.290 1.00 98.38 92 VAL A O 1
ATOM 681 N N . ASN A 1 93 ? 18.901 9.703 -0.571 1.00 97.69 93 ASN A N 1
ATOM 682 C CA . ASN A 1 93 ? 19.771 8.875 -1.418 1.00 97.69 93 ASN A CA 1
ATOM 683 C C . ASN A 1 93 ? 18.974 7.782 -2.166 1.00 97.69 93 ASN A C 1
ATOM 685 O O . ASN A 1 93 ? 18.120 7.133 -1.569 1.00 97.69 93 ASN A O 1
ATOM 689 N N . TRP A 1 94 ? 19.287 7.530 -3.441 1.00 96.56 94 TRP A N 1
ATOM 690 C CA . TRP A 1 94 ? 18.562 6.584 -4.302 1.00 96.56 94 TRP A CA 1
ATOM 691 C C . TRP A 1 94 ? 18.415 5.172 -3.731 1.00 96.56 94 TRP A C 1
ATOM 693 O O . TRP A 1 94 ? 17.314 4.627 -3.733 1.00 96.56 94 TRP A O 1
ATOM 703 N N . ARG A 1 95 ? 19.489 4.597 -3.180 1.00 95.31 95 ARG A N 1
ATOM 704 C CA . ARG A 1 95 ? 19.448 3.258 -2.571 1.00 95.31 95 ARG A CA 1
ATOM 705 C C . ARG A 1 95 ? 18.642 3.254 -1.275 1.00 95.31 95 ARG A C 1
ATOM 707 O O . ARG A 1 95 ? 17.918 2.303 -0.994 1.00 95.31 95 ARG A O 1
ATOM 714 N N . THR A 1 96 ? 18.703 4.344 -0.509 1.00 97.56 96 THR A N 1
ATOM 715 C CA . THR A 1 96 ? 17.861 4.526 0.683 1.00 97.56 96 THR A CA 1
ATOM 716 C C . THR A 1 96 ? 16.379 4.582 0.320 1.00 97.56 96 THR A C 1
ATOM 718 O O . THR A 1 96 ? 15.567 3.945 0.991 1.00 97.56 96 THR A O 1
ATOM 721 N N . GLN A 1 97 ? 16.022 5.314 -0.739 1.00 97.94 97 GLN A N 1
ATOM 722 C CA . GLN A 1 97 ? 14.646 5.384 -1.226 1.00 97.94 97 GLN A CA 1
ATOM 723 C C . GLN A 1 97 ? 14.165 4.029 -1.741 1.00 97.94 97 GLN A C 1
ATOM 725 O O . GLN A 1 97 ? 13.109 3.580 -1.317 1.00 97.94 97 GLN A O 1
ATOM 730 N N . GLU A 1 98 ? 14.946 3.364 -2.598 1.00 97.56 98 GLU A N 1
ATOM 731 C CA . GLU A 1 98 ? 14.652 2.028 -3.133 1.00 97.56 98 GLU A CA 1
ATOM 732 C C . GLU A 1 98 ? 14.365 1.037 -2.002 1.00 97.56 98 GLU A C 1
ATOM 734 O O . GLU A 1 98 ? 13.278 0.466 -1.930 1.00 97.56 98 GLU A O 1
ATOM 739 N N . LYS A 1 99 ? 15.293 0.911 -1.047 1.00 97.50 99 LYS A N 1
ATOM 740 C CA . LYS A 1 99 ? 15.133 0.036 0.118 1.00 97.50 99 LYS A CA 1
ATOM 741 C C . LYS A 1 99 ? 13.875 0.363 0.923 1.00 97.50 99 LYS A C 1
ATOM 743 O O . LYS A 1 99 ? 13.164 -0.541 1.360 1.00 97.50 99 LYS A O 1
ATOM 748 N N . TRP A 1 100 ? 13.603 1.648 1.147 1.00 98.19 100 TRP A N 1
ATOM 749 C CA . TRP A 1 100 ? 12.440 2.076 1.917 1.00 98.19 100 TRP A CA 1
ATOM 750 C C . TRP A 1 100 ? 11.119 1.824 1.180 1.00 98.19 100 TRP A C 1
ATOM 752 O O . TRP A 1 100 ? 10.173 1.348 1.799 1.00 98.19 100 TRP A O 1
ATOM 762 N N . LEU A 1 101 ? 11.056 2.088 -0.123 1.00 98.50 101 LEU A N 1
ATOM 763 C CA . LEU A 1 101 ? 9.877 1.852 -0.957 1.00 98.50 101 LEU A CA 1
ATOM 764 C C . LEU A 1 101 ? 9.528 0.360 -1.011 1.00 98.50 101 LEU A C 1
ATOM 766 O O . LEU A 1 101 ? 8.376 -0.003 -0.774 1.00 98.50 101 LEU A O 1
ATOM 770 N N . ARG A 1 102 ? 10.531 -0.508 -1.196 1.00 98.25 102 ARG A N 1
ATOM 771 C CA . ARG A 1 102 ? 10.353 -1.968 -1.139 1.00 98.25 102 ARG A CA 1
ATOM 772 C C . ARG A 1 102 ? 9.797 -2.427 0.205 1.00 98.25 102 ARG A C 1
ATOM 774 O O . ARG A 1 102 ? 8.845 -3.196 0.249 1.00 98.25 102 ARG A O 1
ATOM 781 N N . ALA A 1 103 ? 10.319 -1.886 1.308 1.00 97.69 103 ALA A N 1
ATOM 782 C CA . ALA A 1 103 ? 9.815 -2.181 2.651 1.00 97.69 103 ALA A CA 1
ATOM 783 C C . ALA A 1 103 ? 8.361 -1.726 2.892 1.00 97.69 103 ALA A C 1
ATOM 785 O O . ALA A 1 103 ? 7.758 -2.129 3.883 1.00 97.69 103 ALA A O 1
ATOM 786 N N . ASN A 1 104 ? 7.802 -0.897 2.007 1.00 97.88 104 ASN A N 1
ATOM 787 C CA . ASN A 1 104 ? 6.422 -0.424 2.072 1.00 97.88 104 ASN A CA 1
ATOM 788 C C . ASN A 1 104 ? 5.551 -0.976 0.931 1.00 97.88 104 ASN A C 1
ATOM 790 O O . ASN A 1 104 ? 4.493 -0.422 0.676 1.00 97.88 104 ASN A O 1
ATOM 794 N N . GLY A 1 105 ? 5.963 -2.056 0.257 1.00 97.50 105 GLY A N 1
ATOM 795 C CA . GLY A 1 105 ? 5.112 -2.757 -0.713 1.00 97.50 105 GLY A CA 1
ATOM 796 C C . GLY A 1 105 ? 5.166 -2.203 -2.132 1.00 97.50 105 GLY A C 1
ATOM 797 O O . GLY A 1 105 ? 4.292 -2.506 -2.951 1.00 97.50 105 GLY A O 1
ATOM 798 N N . TYR A 1 106 ? 6.167 -1.375 -2.432 1.00 98.38 106 TYR A N 1
ATOM 799 C CA . TYR A 1 106 ? 6.421 -0.870 -3.775 1.00 98.38 106 TYR A CA 1
ATOM 800 C C . TYR A 1 106 ? 7.541 -1.684 -4.428 1.00 98.38 106 TYR A C 1
ATOM 802 O O . TYR A 1 106 ? 8.704 -1.606 -4.026 1.00 98.38 106 TYR A O 1
ATOM 810 N N . ALA A 1 107 ? 7.187 -2.491 -5.426 1.00 97.56 107 ALA A N 1
ATOM 811 C CA . ALA A 1 107 ? 8.141 -3.307 -6.155 1.00 97.56 107 ALA A CA 1
ATOM 812 C C . ALA A 1 107 ? 8.932 -2.439 -7.124 1.00 97.56 107 ALA A C 1
ATOM 814 O O . ALA A 1 107 ? 8.396 -2.019 -8.147 1.00 97.56 107 ALA A O 1
ATOM 815 N N . CYS A 1 108 ? 10.176 -2.108 -6.783 1.00 97.56 108 CYS A N 1
ATOM 816 C CA . CYS A 1 108 ? 10.913 -1.095 -7.522 1.00 97.56 108 CYS A CA 1
ATOM 817 C C . CYS A 1 108 ? 12.413 -1.330 -7.622 1.00 97.56 108 CYS A C 1
ATOM 819 O O . CYS A 1 108 ? 13.005 -2.050 -6.816 1.00 97.56 108 CYS A O 1
ATOM 821 N N . TRP A 1 109 ? 13.019 -0.620 -8.569 1.00 96.00 109 TRP A N 1
ATOM 822 C CA . TRP A 1 109 ? 14.452 -0.562 -8.805 1.00 96.00 109 TRP A CA 1
ATOM 823 C C . TRP A 1 109 ? 14.892 0.865 -9.097 1.00 96.00 109 TRP A C 1
ATOM 825 O O . TRP A 1 109 ? 14.207 1.623 -9.790 1.00 96.00 109 TRP A O 1
ATOM 835 N N . TYR A 1 110 ? 16.077 1.214 -8.624 1.00 95.06 110 TYR A N 1
ATOM 836 C CA . TYR A 1 110 ? 16.746 2.439 -9.015 1.00 95.06 110 TYR A CA 1
ATOM 837 C C . TYR A 1 110 ? 17.236 2.359 -10.471 1.00 95.06 110 TYR A C 1
ATOM 839 O O . TYR A 1 110 ? 17.943 1.431 -10.868 1.00 95.06 110 TYR A O 1
ATOM 847 N N . ARG A 1 111 ? 16.852 3.350 -11.280 1.00 92.50 111 ARG A N 1
ATOM 848 C CA . ARG A 1 111 ? 17.291 3.554 -12.664 1.00 92.50 111 ARG A CA 1
ATOM 849 C C . ARG A 1 111 ? 18.224 4.755 -12.741 1.00 92.50 111 ARG A C 1
ATOM 851 O O . ARG A 1 111 ? 18.010 5.760 -12.064 1.00 92.50 111 ARG A O 1
ATOM 858 N N . PHE A 1 112 ? 19.248 4.652 -13.580 1.00 89.00 112 PHE A N 1
ATOM 859 C CA . PHE A 1 112 ? 20.305 5.651 -13.693 1.00 89.00 112 PHE A CA 1
ATOM 860 C C . PHE A 1 112 ? 20.768 5.846 -15.157 1.00 89.00 112 PHE A C 1
ATOM 862 O O . PHE A 1 112 ? 20.482 4.993 -16.007 1.00 89.00 112 PHE A O 1
ATOM 869 N N . PRO A 1 113 ? 21.457 6.966 -15.461 1.00 83.56 113 PRO A N 1
ATOM 870 C CA . PRO A 1 113 ? 22.006 7.276 -16.788 1.00 83.56 113 PRO A CA 1
ATOM 871 C C . PRO A 1 113 ? 22.976 6.214 -17.331 1.00 83.56 113 PRO A C 1
ATOM 873 O O . PRO A 1 113 ? 23.572 5.478 -16.547 1.00 83.56 113 PRO A O 1
ATOM 876 N N . PRO A 1 114 ? 23.176 6.131 -18.664 1.00 80.25 114 PRO A N 1
ATOM 877 C CA . PRO A 1 114 ? 22.719 7.083 -19.688 1.00 80.25 114 PRO A CA 1
ATOM 878 C C . PRO A 1 114 ? 21.328 6.792 -20.266 1.00 80.25 114 PRO A C 1
ATOM 880 O O . PRO A 1 114 ? 20.719 7.676 -20.858 1.00 80.25 114 PRO A O 1
ATOM 883 N N . LYS A 1 115 ? 20.804 5.571 -20.107 1.00 76.56 115 LYS A N 1
ATOM 884 C CA . LYS A 1 115 ? 19.539 5.163 -20.744 1.00 76.56 115 LYS A CA 1
ATOM 885 C C . LYS A 1 115 ? 18.315 5.871 -20.149 1.00 76.56 115 LYS A C 1
ATOM 887 O O . LYS A 1 115 ? 17.314 6.042 -20.838 1.00 76.56 115 LYS A O 1
ATOM 892 N N . PHE A 1 116 ? 18.403 6.280 -18.885 1.00 78.94 116 PHE A N 1
ATOM 893 C CA . PHE A 1 116 ? 17.335 6.948 -18.152 1.00 78.94 116 PHE A CA 1
ATOM 894 C C . PHE A 1 116 ? 17.888 8.081 -17.283 1.00 78.94 116 PHE A C 1
ATOM 896 O O . PHE A 1 116 ? 19.026 8.017 -16.834 1.00 78.94 116 PHE A O 1
ATOM 903 N N . GLY A 1 117 ? 17.074 9.090 -16.967 1.00 89.75 117 GLY A N 1
ATOM 904 C CA . GLY A 1 117 ? 17.378 9.975 -15.837 1.00 89.75 117 GLY A CA 1
ATOM 905 C C . GLY A 1 117 ? 17.348 9.205 -14.511 1.00 89.75 117 GLY A C 1
ATOM 906 O O . GLY A 1 117 ? 16.755 8.127 -14.433 1.00 89.75 117 GLY A O 1
ATOM 907 N N . HIS A 1 118 ? 17.958 9.750 -13.458 1.00 94.62 118 HIS A N 1
ATOM 908 C CA . HIS A 1 118 ? 17.890 9.145 -12.128 1.00 94.62 118 HIS A CA 1
ATOM 909 C C . HIS A 1 118 ? 16.447 9.114 -11.602 1.00 94.62 118 HIS A C 1
ATOM 911 O O . HIS A 1 118 ? 15.830 10.167 -11.445 1.00 94.62 118 HIS A O 1
ATOM 917 N N . HIS A 1 119 ? 15.912 7.922 -11.330 1.00 96.56 119 HIS A N 1
ATOM 918 C CA . HIS A 1 119 ? 14.584 7.747 -10.735 1.00 96.56 119 HIS A CA 1
ATOM 919 C C . HIS A 1 119 ? 14.408 6.351 -10.127 1.00 96.56 119 HIS A C 1
ATOM 921 O O . HIS A 1 119 ? 15.191 5.440 -10.389 1.00 96.56 119 HIS A O 1
ATOM 927 N N . ILE A 1 120 ? 13.357 6.165 -9.333 1.00 97.75 120 ILE A N 1
ATOM 928 C CA . ILE A 1 120 ? 12.878 4.845 -8.928 1.00 97.75 120 ILE A CA 1
ATOM 929 C C . ILE A 1 120 ? 11.773 4.414 -9.887 1.00 97.75 120 ILE A C 1
ATOM 931 O O . ILE A 1 120 ? 10.747 5.083 -9.973 1.00 97.75 120 ILE A O 1
ATOM 935 N N . HIS A 1 121 ? 11.980 3.299 -10.580 1.00 97.38 121 HIS A N 1
ATOM 936 C CA . HIS A 1 121 ? 10.982 2.654 -11.430 1.00 97.38 121 HIS A CA 1
ATOM 937 C C . HIS A 1 121 ? 10.347 1.502 -10.667 1.00 97.38 121 HIS A C 1
ATOM 939 O O . HIS A 1 121 ? 11.068 0.642 -10.159 1.00 97.38 121 HIS A O 1
ATOM 945 N N . GLY A 1 122 ? 9.024 1.440 -10.594 1.00 97.62 122 GLY A N 1
ATOM 946 C CA . GLY A 1 122 ? 8.375 0.328 -9.916 1.00 97.62 122 GLY A CA 1
ATOM 947 C C . GLY A 1 122 ? 6.870 0.323 -10.037 1.00 97.62 122 GLY A C 1
ATOM 948 O O . GLY A 1 122 ? 6.300 1.077 -10.821 1.00 97.62 122 GLY A O 1
ATOM 949 N N . PHE A 1 123 ? 6.232 -0.535 -9.252 1.00 98.44 123 PHE A N 1
ATOM 950 C CA . PHE A 1 123 ? 4.786 -0.668 -9.207 1.00 98.44 123 PHE A CA 1
ATOM 951 C C . PHE A 1 123 ? 4.275 -1.066 -7.822 1.00 98.44 123 PHE A C 1
ATOM 953 O O . PHE A 1 123 ? 4.989 -1.622 -6.986 1.00 98.44 123 PHE A O 1
ATOM 960 N N . THR A 1 124 ? 2.997 -0.787 -7.576 1.00 98.44 124 THR A N 1
ATOM 961 C CA . THR A 1 124 ? 2.297 -1.268 -6.376 1.00 98.44 124 THR A CA 1
ATOM 962 C C . THR A 1 124 ? 2.145 -2.784 -6.426 1.00 98.44 124 THR A C 1
ATOM 964 O O . THR A 1 124 ? 1.544 -3.297 -7.367 1.00 98.44 124 THR A O 1
ATOM 967 N N . LEU A 1 125 ? 2.628 -3.502 -5.405 1.00 97.75 125 LEU A N 1
ATOM 968 C CA . LEU A 1 125 ? 2.454 -4.954 -5.341 1.00 97.75 125 LEU A CA 1
ATOM 969 C C . LEU A 1 125 ? 0.963 -5.344 -5.248 1.00 97.75 125 LEU A C 1
ATOM 971 O O . LEU A 1 125 ? 0.222 -4.784 -4.418 1.00 97.75 125 LEU A O 1
ATOM 975 N N . PRO A 1 126 ? 0.504 -6.321 -6.050 1.00 96.94 126 PRO A N 1
ATOM 976 C CA . PRO A 1 126 ? -0.815 -6.913 -5.885 1.00 96.94 126 PRO A CA 1
ATOM 977 C C . PRO A 1 126 ? -0.831 -7.843 -4.655 1.00 96.94 126 PRO A C 1
ATOM 979 O O . PRO A 1 126 ? 0.225 -8.287 -4.192 1.00 96.94 126 PRO A O 1
ATOM 982 N N . PRO A 1 127 ? -2.009 -8.144 -4.081 1.00 94.50 127 PRO A N 1
ATOM 983 C CA . PRO A 1 127 ? -2.155 -9.278 -3.175 1.00 94.50 127 PRO A CA 1
ATOM 984 C C . PRO A 1 127 ? -1.757 -10.575 -3.884 1.00 94.50 127 PRO A C 1
ATOM 986 O O . PRO A 1 127 ? -2.077 -10.753 -5.053 1.00 94.50 127 PRO A O 1
ATOM 989 N N . GLN A 1 128 ? -1.101 -11.485 -3.167 1.00 91.88 128 GLN A N 1
ATOM 990 C CA . GLN A 1 128 ? -0.754 -12.798 -3.714 1.00 91.88 128 GLN A CA 1
ATOM 991 C C . GLN A 1 128 ? -2.001 -13.682 -3.807 1.00 91.88 128 GLN A C 1
ATOM 993 O O . GLN A 1 128 ? -2.642 -13.945 -2.786 1.00 91.88 128 GLN A O 1
ATOM 998 N N . SER A 1 129 ? -2.299 -14.168 -5.011 1.00 85.00 129 SER A N 1
ATOM 999 C CA . SER A 1 129 ? -3.357 -15.150 -5.298 1.00 85.00 129 SER A CA 1
ATOM 1000 C C . SER A 1 129 ? -3.050 -16.528 -4.696 1.00 85.00 129 SER A C 1
ATOM 1002 O O . SER A 1 129 ? -3.950 -17.252 -4.277 1.00 85.00 129 SER A O 1
ATOM 1004 N N . GLY A 1 130 ? -1.757 -16.870 -4.615 1.00 74.00 130 GLY A N 1
ATOM 1005 C CA . GLY A 1 130 ? -1.259 -18.149 -4.110 1.00 74.00 130 GLY A CA 1
ATOM 1006 C C . GLY A 1 130 ? -1.082 -19.240 -5.170 1.00 74.00 130 GLY A C 1
ATOM 1007 O O . GLY A 1 130 ? -0.726 -20.353 -4.792 1.00 74.00 130 GLY A O 1
ATOM 1008 N N . VAL A 1 131 ? -1.293 -18.943 -6.462 1.00 77.06 131 VAL A N 1
ATOM 1009 C CA . VAL A 1 131 ? -1.165 -19.930 -7.554 1.00 77.06 131 VAL A CA 1
ATOM 1010 C C . VAL A 1 131 ? 0.096 -19.674 -8.384 1.00 77.06 131 VAL A C 1
ATOM 1012 O O . VAL A 1 131 ? 1.076 -20.407 -8.266 1.00 77.06 131 VAL A O 1
ATOM 1015 N N . VAL A 1 132 ? 0.113 -18.597 -9.173 1.00 85.81 132 VAL A N 1
ATOM 1016 C CA . VAL A 1 132 ? 1.267 -18.168 -9.976 1.00 85.81 132 VAL A CA 1
ATOM 1017 C C . VAL A 1 132 ? 1.448 -16.666 -9.781 1.00 85.81 132 VAL A C 1
ATOM 1019 O O . VAL A 1 132 ? 0.521 -15.895 -9.984 1.00 85.81 132 VAL A O 1
ATOM 1022 N N . ARG A 1 133 ? 2.653 -16.221 -9.406 1.00 88.25 133 ARG A N 1
ATOM 1023 C CA . ARG A 1 133 ? 2.924 -14.803 -9.075 1.00 88.25 133 ARG A CA 1
ATOM 1024 C C . ARG A 1 133 ? 2.606 -13.839 -10.222 1.00 88.25 133 ARG A C 1
ATOM 1026 O O . ARG A 1 133 ? 2.197 -12.709 -9.985 1.00 88.25 133 ARG A O 1
ATOM 1033 N N . THR A 1 134 ? 2.799 -14.273 -11.465 1.00 90.06 134 THR A N 1
ATOM 1034 C CA . THR A 1 134 ? 2.485 -13.471 -12.658 1.00 90.06 134 THR A CA 1
ATOM 1035 C C . THR A 1 134 ? 0.985 -13.285 -12.871 1.00 90.06 134 THR A C 1
ATOM 1037 O O . THR A 1 134 ? 0.586 -12.381 -13.593 1.00 90.06 134 THR A O 1
ATOM 1040 N N . ASP A 1 135 ? 0.153 -14.091 -12.214 1.00 92.38 135 ASP A N 1
ATOM 1041 C CA . ASP A 1 135 ? -1.301 -14.015 -12.316 1.00 92.38 135 ASP A CA 1
ATOM 1042 C C . ASP A 1 135 ? -1.911 -13.072 -11.267 1.00 92.38 135 ASP A C 1
ATOM 1044 O O . ASP A 1 135 ? -3.080 -12.714 -11.376 1.00 92.38 135 ASP A O 1
ATOM 1048 N N . ASP A 1 136 ? -1.133 -12.602 -10.284 1.00 94.81 136 ASP A N 1
ATOM 1049 C CA . ASP A 1 136 ? -1.650 -11.829 -9.147 1.00 94.81 136 ASP A CA 1
ATOM 1050 C C . ASP A 1 136 ? -2.410 -10.555 -9.576 1.00 94.81 136 ASP A C 1
ATOM 1052 O O . ASP A 1 136 ? -3.412 -10.190 -8.960 1.00 94.81 136 ASP A O 1
ATOM 1056 N N . PHE A 1 137 ? -1.983 -9.878 -10.649 1.00 96.69 137 PHE A N 1
ATOM 1057 C CA . PHE A 1 137 ? -2.704 -8.715 -11.188 1.00 96.69 137 PHE A CA 1
ATOM 1058 C C . PHE A 1 137 ? -3.993 -9.096 -11.924 1.00 96.69 137 PHE A C 1
ATOM 1060 O O . PHE A 1 137 ? -5.016 -8.425 -11.753 1.00 96.69 137 PHE A O 1
ATOM 1067 N N . ARG A 1 138 ? -3.970 -10.192 -12.694 1.00 95.31 138 ARG A N 1
ATOM 1068 C CA . ARG A 1 138 ? -5.159 -10.745 -13.358 1.00 95.31 138 ARG A CA 1
ATOM 1069 C C . ARG A 1 138 ? -6.211 -11.130 -12.322 1.00 95.31 138 ARG A C 1
ATOM 1071 O O . ARG A 1 138 ? -7.363 -10.727 -12.444 1.00 95.31 138 ARG A O 1
ATOM 1078 N N . ASP A 1 139 ? -5.798 -11.841 -11.280 1.00 94.81 139 ASP A N 1
ATOM 1079 C CA . ASP A 1 139 ? -6.678 -12.335 -10.220 1.00 94.81 139 ASP A CA 1
ATOM 1080 C C . ASP A 1 139 ? -7.207 -11.190 -9.336 1.00 94.81 139 ASP A C 1
ATOM 1082 O O . ASP A 1 139 ? -8.330 -11.243 -8.834 1.00 94.81 139 ASP A O 1
ATOM 1086 N N . LEU A 1 140 ? -6.438 -10.103 -9.201 1.00 95.06 140 LEU A N 1
ATOM 1087 C CA . LEU A 1 140 ? -6.902 -8.847 -8.607 1.00 95.06 140 LEU A CA 1
ATOM 1088 C C . LEU A 1 140 ? -7.953 -8.122 -9.476 1.00 95.06 140 LEU A C 1
ATOM 1090 O O . LEU A 1 140 ? -8.702 -7.292 -8.956 1.00 95.06 140 LEU A O 1
ATOM 1094 N N . GLY A 1 141 ? -8.007 -8.408 -10.781 1.00 96.06 141 GLY A N 1
ATOM 1095 C CA . GLY A 1 141 ? -8.852 -7.713 -11.753 1.00 96.06 141 GLY A CA 1
ATOM 1096 C C . GLY A 1 141 ? -8.285 -6.363 -12.206 1.00 96.06 141 GLY A C 1
ATOM 1097 O O . GLY A 1 141 ? -9.053 -5.459 -12.537 1.00 96.06 141 GLY A O 1
ATOM 1098 N N . VAL A 1 142 ? -6.958 -6.194 -12.181 1.00 96.06 142 VAL A N 1
ATOM 1099 C CA . VAL A 1 142 ? -6.265 -4.968 -12.612 1.00 96.06 142 VAL A CA 1
ATOM 1100 C C . VAL A 1 142 ? -5.402 -5.261 -13.832 1.00 96.06 142 VAL A C 1
ATOM 1102 O O . VAL A 1 142 ? -4.498 -6.087 -13.779 1.00 96.06 142 VAL A O 1
ATOM 1105 N N . THR A 1 143 ? -5.627 -4.526 -14.919 1.00 97.69 143 THR A N 1
ATOM 1106 C CA . THR A 1 143 ? -4.749 -4.558 -16.094 1.00 97.69 143 THR A CA 1
ATOM 1107 C C . THR A 1 143 ? -3.493 -3.719 -15.850 1.00 97.69 143 THR A C 1
ATOM 1109 O O . THR A 1 143 ? -3.584 -2.538 -15.504 1.00 97.69 143 THR A O 1
ATOM 1112 N N . VAL A 1 144 ? -2.322 -4.313 -16.080 1.00 98.31 144 VAL A N 1
ATOM 1113 C CA . VAL A 1 144 ? -1.002 -3.666 -15.988 1.00 98.31 144 VAL A CA 1
ATOM 1114 C C . VAL A 1 144 ? -0.261 -3.744 -17.324 1.00 98.31 144 VAL A C 1
ATOM 1116 O O . VAL A 1 144 ? -0.705 -4.420 -18.250 1.00 98.31 144 VAL A O 1
ATOM 1119 N N . GLY A 1 145 ? 0.845 -3.009 -17.466 1.00 97.69 145 GLY A N 1
ATOM 1120 C CA . GLY A 1 145 ? 1.694 -3.118 -18.653 1.00 97.69 145 GLY A CA 1
ATOM 1121 C C . GLY A 1 145 ? 2.242 -4.540 -18.825 1.00 97.69 145 GLY A C 1
ATOM 1122 O O . GLY A 1 145 ? 2.588 -5.189 -17.841 1.00 97.69 145 GLY A O 1
ATOM 1123 N N . LYS A 1 146 ? 2.374 -5.014 -20.071 1.00 97.00 146 LYS A N 1
ATOM 1124 C CA . LYS A 1 146 ? 2.803 -6.391 -20.387 1.00 97.00 146 LYS A CA 1
ATOM 1125 C C . LYS A 1 146 ? 4.124 -6.825 -19.746 1.00 97.00 146 LYS A C 1
ATOM 1127 O O . LYS A 1 146 ? 4.332 -8.014 -19.573 1.00 97.00 146 LYS A O 1
ATOM 1132 N N . PHE A 1 147 ? 5.031 -5.901 -19.429 1.00 96.56 147 PHE A N 1
ATOM 1133 C CA . PHE A 1 147 ? 6.304 -6.221 -18.775 1.00 96.56 147 PHE A CA 1
ATOM 1134 C C . PHE A 1 147 ? 6.212 -6.207 -17.243 1.00 96.56 147 PHE A C 1
ATOM 1136 O O . PHE A 1 147 ? 7.128 -6.686 -16.581 1.00 96.56 147 PHE A O 1
ATOM 1143 N N . VAL A 1 148 ? 5.129 -5.677 -16.664 1.00 97.06 148 VAL A N 1
ATOM 1144 C CA . VAL A 1 148 ? 4.921 -5.663 -15.208 1.00 97.06 148 VAL A CA 1
ATOM 1145 C C . VAL A 1 148 ? 4.656 -7.081 -14.713 1.00 97.06 148 VAL A C 1
ATOM 1147 O O . VAL A 1 148 ? 5.355 -7.563 -13.827 1.00 97.06 148 VAL A O 1
ATOM 1150 N N . ASP A 1 149 ? 3.687 -7.769 -15.315 1.00 96.81 149 ASP A N 1
ATOM 1151 C CA . ASP A 1 149 ? 3.302 -9.133 -14.946 1.00 96.81 149 ASP A CA 1
ATOM 1152 C C . ASP A 1 149 ? 3.747 -10.197 -15.960 1.00 96.81 149 ASP A C 1
ATOM 1154 O O . ASP A 1 149 ? 3.713 -11.388 -15.658 1.00 96.81 149 ASP A O 1
ATOM 1158 N N . GLY A 1 150 ? 4.255 -9.783 -17.120 1.00 96.19 150 GLY A N 1
ATOM 1159 C CA . GLY A 1 150 ? 4.653 -10.666 -18.212 1.00 96.19 150 GLY A CA 1
ATOM 1160 C C . GLY A 1 150 ? 3.536 -10.961 -19.212 1.00 96.19 150 GLY A C 1
ATOM 1161 O O . GLY A 1 150 ? 3.751 -11.749 -20.132 1.00 96.19 150 GLY A O 1
ATOM 1162 N N . GLY A 1 151 ? 2.357 -10.347 -19.072 1.00 96.38 151 GLY A N 1
ATOM 1163 C CA . GLY A 1 151 ? 1.228 -10.508 -19.985 1.00 96.38 151 GLY A CA 1
ATOM 1164 C C . GLY A 1 151 ? -0.077 -11.074 -19.410 1.00 96.38 151 GLY A C 1
ATOM 1165 O O . GLY A 1 151 ? -1.106 -10.761 -20.011 1.00 96.38 151 GLY A O 1
ATOM 1166 N N . PRO A 1 152 ? -0.132 -11.852 -18.307 1.00 96.56 152 PRO A N 1
ATOM 1167 C CA . PRO A 1 152 ? -1.375 -12.498 -17.876 1.00 96.56 152 PRO A CA 1
ATOM 1168 C C . PRO A 1 152 ? -2.589 -11.576 -17.699 1.00 96.56 152 PRO A C 1
ATOM 1170 O O . PRO A 1 152 ? -3.686 -11.960 -18.099 1.00 96.56 152 PRO A O 1
ATOM 1173 N N . ALA A 1 153 ? -2.430 -10.356 -17.179 1.00 95.81 153 ALA A N 1
ATOM 1174 C CA . ALA A 1 153 ? -3.535 -9.406 -17.019 1.00 95.81 153 ALA A CA 1
ATOM 1175 C C . ALA A 1 153 ? -4.023 -8.776 -18.338 1.00 95.81 153 ALA A C 1
ATOM 1177 O O . ALA A 1 153 ? -5.109 -8.196 -18.370 1.00 95.81 153 ALA A O 1
ATOM 1178 N N . LEU A 1 154 ? -3.236 -8.868 -19.415 1.00 96.31 154 LEU A N 1
ATOM 1179 C CA . LEU A 1 154 ? -3.584 -8.361 -20.749 1.00 96.31 154 LEU A CA 1
ATOM 1180 C C . LEU A 1 154 ? -4.040 -9.465 -21.702 1.00 96.31 154 LEU A C 1
ATOM 1182 O O . LEU A 1 154 ? -4.988 -9.277 -22.460 1.00 96.31 154 LEU A O 1
ATOM 1186 N N . PHE A 1 155 ? -3.341 -10.596 -21.689 1.00 96.56 155 PHE A N 1
ATOM 1187 C CA . PHE A 1 155 ? -3.464 -11.646 -22.699 1.00 96.56 155 PHE A CA 1
ATOM 1188 C C . PHE A 1 155 ? -3.993 -12.965 -22.128 1.00 96.56 155 PHE A C 1
ATOM 1190 O O . PHE A 1 155 ? -4.316 -13.869 -22.890 1.00 96.56 155 PHE A O 1
ATOM 1197 N N . GLY A 1 156 ? -4.071 -13.101 -20.800 1.00 94.56 156 GLY A N 1
ATOM 1198 C CA . GLY A 1 156 ? -4.463 -14.343 -20.130 1.00 94.56 156 GLY A CA 1
ATOM 1199 C C . GLY A 1 156 ? -3.346 -15.387 -20.008 1.00 94.56 156 GLY A C 1
ATOM 1200 O O . GLY A 1 156 ? -3.570 -16.427 -19.396 1.00 94.56 156 GLY A O 1
ATOM 1201 N N . PHE A 1 157 ? -2.149 -15.119 -20.540 1.00 93.81 157 PHE A N 1
ATOM 1202 C CA . PHE A 1 157 ? -0.976 -15.997 -20.464 1.00 93.81 157 PHE A CA 1
ATOM 1203 C C . PHE A 1 157 ? 0.333 -15.195 -20.361 1.00 93.81 157 PHE A C 1
ATOM 1205 O O . PHE A 1 157 ? 0.373 -14.000 -20.663 1.00 93.81 157 PHE A O 1
ATOM 1212 N N . LEU A 1 158 ? 1.417 -15.862 -19.947 1.00 94.94 158 LEU A N 1
ATOM 1213 C CA . LEU A 1 158 ? 2.765 -15.289 -19.907 1.00 94.94 158 LEU A CA 1
ATOM 1214 C C . LEU A 1 158 ? 3.321 -15.150 -21.333 1.00 94.94 158 LEU A C 1
ATOM 1216 O O . LEU A 1 158 ? 3.648 -16.142 -21.978 1.00 94.94 158 LEU A O 1
ATOM 1220 N N . ALA A 1 159 ? 3.425 -13.918 -21.822 1.00 95.31 159 ALA A N 1
ATOM 1221 C CA . ALA A 1 159 ? 3.854 -13.596 -23.182 1.00 95.31 159 ALA A CA 1
ATOM 1222 C C . ALA A 1 159 ? 5.287 -13.039 -23.256 1.00 95.31 159 ALA A C 1
ATOM 1224 O O . ALA A 1 159 ? 5.892 -13.028 -24.326 1.00 95.31 159 ALA A O 1
ATOM 1225 N N . THR A 1 160 ? 5.823 -12.518 -22.149 1.00 94.44 160 THR A N 1
ATOM 1226 C CA . THR A 1 160 ? 7.131 -11.851 -22.099 1.00 94.44 160 THR A CA 1
ATOM 1227 C C . THR A 1 160 ? 7.741 -11.913 -20.692 1.00 94.44 160 THR A C 1
ATOM 1229 O O . THR A 1 160 ? 7.173 -12.511 -19.781 1.00 94.44 160 THR A O 1
ATOM 1232 N N . SER A 1 161 ? 8.912 -11.296 -20.504 1.00 92.88 161 SER A N 1
ATOM 1233 C CA . SER A 1 161 ? 9.517 -11.062 -19.191 1.00 92.88 161 SER A CA 1
ATOM 1234 C C . SER A 1 161 ? 8.568 -10.355 -18.219 1.00 92.88 161 SER A C 1
ATOM 1236 O O . SER A 1 161 ? 7.736 -9.538 -18.611 1.00 92.88 161 SER A O 1
ATOM 1238 N N . SER A 1 162 ? 8.725 -10.670 -16.935 1.00 95.19 162 SER A N 1
ATOM 1239 C CA . SER A 1 162 ? 7.796 -10.293 -15.876 1.00 95.19 162 SER A CA 1
ATOM 1240 C C . SER A 1 162 ? 8.546 -9.636 -14.723 1.00 95.19 162 SER A C 1
ATOM 1242 O O . SER A 1 162 ? 9.254 -10.307 -13.971 1.00 95.19 162 SER A O 1
ATOM 1244 N N . GLN A 1 163 ? 8.377 -8.324 -14.558 1.00 96.19 163 GLN A N 1
ATOM 1245 C CA . GLN A 1 163 ? 9.028 -7.586 -13.479 1.00 96.19 163 GLN A CA 1
ATOM 1246 C C . GLN A 1 163 ? 8.541 -8.027 -12.093 1.00 96.19 163 GLN A C 1
ATOM 1248 O O . GLN A 1 163 ? 9.323 -8.023 -11.148 1.00 96.19 163 GLN A O 1
ATOM 1253 N N . ILE A 1 164 ? 7.284 -8.451 -11.931 1.00 96.12 164 ILE A N 1
ATOM 1254 C CA . ILE A 1 164 ? 6.828 -9.036 -10.661 1.00 96.12 164 ILE A CA 1
ATOM 1255 C C . ILE A 1 164 ? 7.568 -10.341 -10.364 1.00 96.12 164 ILE A C 1
ATOM 1257 O O . ILE A 1 164 ? 7.996 -10.545 -9.228 1.00 96.12 164 ILE A O 1
ATOM 1261 N N . SER A 1 165 ? 7.809 -11.184 -11.373 1.00 95.19 165 SER A N 1
ATOM 1262 C CA . SER A 1 165 ? 8.644 -12.374 -11.199 1.00 95.19 165 SER A CA 1
ATOM 1263 C C . SER A 1 165 ? 10.079 -11.998 -10.825 1.00 95.19 165 SER A C 1
ATOM 1265 O O . SER A 1 165 ? 10.625 -12.576 -9.888 1.00 95.19 165 SER A O 1
ATOM 1267 N N . ASP A 1 166 ? 10.669 -11.010 -11.503 1.00 95.75 166 ASP A N 1
ATOM 1268 C CA . ASP A 1 166 ? 12.011 -10.505 -11.189 1.00 95.75 166 ASP A CA 1
ATOM 1269 C C . ASP A 1 166 ? 12.101 -10.006 -9.749 1.00 95.75 166 ASP A C 1
ATOM 1271 O O . ASP A 1 166 ? 13.041 -10.337 -9.031 1.00 95.75 166 ASP A O 1
ATOM 1275 N N . TYR A 1 167 ? 11.095 -9.251 -9.305 1.00 96.38 167 TYR A N 1
ATOM 1276 C CA . TYR A 1 167 ? 11.015 -8.734 -7.948 1.00 96.38 167 TYR A CA 1
ATOM 1277 C C . TYR A 1 167 ? 11.037 -9.886 -6.938 1.00 96.38 167 TYR A C 1
ATOM 1279 O O . TYR A 1 167 ? 11.906 -9.945 -6.077 1.00 96.38 167 TYR A O 1
ATOM 1287 N N . TYR A 1 168 ? 10.166 -10.883 -7.085 1.00 94.81 168 TYR A N 1
ATOM 1288 C CA . TYR A 1 168 ? 10.161 -12.025 -6.167 1.00 94.81 168 TYR A CA 1
ATOM 1289 C C . TYR A 1 168 ? 11.387 -12.945 -6.267 1.00 94.81 168 TYR A C 1
ATOM 1291 O O . TYR A 1 168 ? 11.624 -13.734 -5.353 1.00 94.81 168 TYR A O 1
ATOM 1299 N N . ASN A 1 169 ? 12.145 -12.862 -7.358 1.00 95.06 169 ASN A N 1
ATOM 1300 C CA . ASN A 1 169 ? 13.402 -13.581 -7.547 1.00 95.06 169 ASN A CA 1
ATOM 1301 C C . ASN A 1 169 ? 14.627 -12.756 -7.131 1.00 95.06 169 ASN A C 1
ATOM 1303 O O . ASN A 1 169 ? 15.752 -13.215 -7.315 1.00 95.06 169 ASN A O 1
ATOM 1307 N N . HIS A 1 170 ? 14.427 -11.554 -6.585 1.00 95.62 170 HIS A N 1
ATOM 1308 C CA . HIS A 1 170 ? 15.495 -10.629 -6.208 1.00 95.62 170 HIS A CA 1
ATOM 1309 C C . HIS A 1 170 ? 16.430 -10.317 -7.394 1.00 95.62 170 HIS A C 1
ATOM 1311 O O . HIS A 1 170 ? 17.653 -10.308 -7.264 1.00 95.62 170 HIS A O 1
ATOM 1317 N N . ALA A 1 171 ? 15.848 -10.118 -8.577 1.00 94.69 171 ALA A N 1
ATOM 1318 C CA . ALA A 1 171 ? 16.546 -9.728 -9.799 1.00 94.69 171 ALA A CA 1
ATOM 1319 C C . ALA A 1 171 ? 16.449 -8.209 -10.035 1.00 94.69 171 ALA A C 1
ATOM 1321 O O . ALA A 1 171 ? 15.580 -7.542 -9.472 1.00 94.69 171 ALA A O 1
ATOM 1322 N N . PHE A 1 172 ? 17.297 -7.640 -10.902 1.00 87.44 172 PHE A N 1
ATOM 1323 C CA . PHE A 1 172 ? 17.335 -6.189 -11.186 1.00 87.44 172 PHE A CA 1
ATOM 1324 C C . PHE A 1 172 ? 16.131 -5.640 -11.979 1.00 87.44 172 PHE A C 1
ATOM 1326 O O . PHE A 1 172 ? 16.014 -4.420 -12.176 1.00 87.44 172 PHE A O 1
ATOM 1333 N N . GLY A 1 173 ? 15.244 -6.513 -12.470 1.00 81.50 173 GLY A N 1
ATOM 1334 C CA . GLY A 1 173 ? 14.038 -6.116 -13.206 1.00 81.50 173 GLY A CA 1
ATOM 1335 C C . GLY A 1 173 ? 14.334 -5.263 -14.443 1.00 81.50 173 GLY A C 1
ATOM 1336 O O . GLY A 1 173 ? 13.498 -4.456 -14.859 1.00 81.50 173 GLY A O 1
ATOM 1337 N N . LEU A 1 174 ? 15.564 -5.344 -14.966 1.00 80.62 174 LEU A N 1
ATOM 1338 C CA . LEU A 1 174 ? 16.048 -4.650 -16.159 1.00 80.62 174 LEU A CA 1
ATOM 1339 C C . LEU A 1 174 ? 16.046 -5.613 -17.336 1.00 80.62 174 LEU A C 1
ATOM 1341 O O . LEU A 1 174 ? 16.237 -6.812 -17.168 1.00 80.62 174 LEU A O 1
ATOM 1345 N N . SER A 1 175 ? 15.917 -5.059 -18.541 1.00 80.69 175 SER A N 1
ATOM 1346 C CA . SER A 1 175 ? 16.085 -5.811 -19.785 1.00 80.69 175 SER A CA 1
ATOM 1347 C C . SER A 1 175 ? 17.382 -6.624 -19.757 1.00 80.69 175 SER A C 1
ATOM 1349 O O . SER A 1 175 ? 18.467 -6.044 -19.713 1.00 80.69 175 SER A O 1
ATOM 1351 N N . GLY A 1 176 ? 17.259 -7.952 -19.805 1.00 79.81 176 GLY A N 1
ATOM 1352 C CA . GLY A 1 176 ? 18.397 -8.876 -19.810 1.00 79.81 176 GLY A CA 1
ATOM 1353 C C . GLY A 1 176 ? 19.029 -9.135 -18.438 1.00 79.81 176 GLY A C 1
ATOM 1354 O O . GLY A 1 176 ? 20.037 -9.828 -18.372 1.00 79.81 176 GLY A O 1
ATOM 1355 N N . GLN A 1 177 ? 18.455 -8.620 -17.345 1.00 85.31 177 GLN A N 1
ATOM 1356 C CA . GLN A 1 177 ? 18.946 -8.817 -15.974 1.00 85.31 177 GLN A CA 1
ATOM 1357 C C . GLN A 1 177 ? 17.846 -9.426 -15.093 1.00 85.31 177 GLN A C 1
ATOM 1359 O O . GLN A 1 177 ? 17.377 -8.827 -14.124 1.00 85.31 177 GLN A O 1
ATOM 1364 N N . HIS A 1 178 ? 17.432 -10.633 -15.478 1.00 89.75 178 HIS A N 1
ATOM 1365 C CA . HIS A 1 178 ? 16.346 -11.406 -14.860 1.00 89.75 178 HIS A CA 1
ATOM 1366 C C . HIS A 1 178 ? 16.865 -12.553 -13.972 1.00 89.75 178 HIS A C 1
ATOM 1368 O O . HIS A 1 178 ? 16.101 -13.402 -13.518 1.00 89.75 178 HIS A O 1
ATOM 1374 N N . GLY A 1 179 ? 18.185 -12.621 -13.759 1.00 91.44 179 GLY A N 1
ATOM 1375 C CA . GLY A 1 179 ? 18.812 -13.691 -12.987 1.00 91.44 179 GLY A CA 1
ATOM 1376 C C . GLY A 1 179 ? 18.389 -13.645 -11.522 1.00 91.44 179 GLY A C 1
ATOM 1377 O O . GLY A 1 179 ? 18.407 -12.581 -10.899 1.00 91.44 179 GLY A O 1
ATOM 1378 N N . VAL A 1 180 ? 18.034 -14.803 -10.968 1.00 94.81 180 VAL A N 1
ATOM 1379 C CA . VAL A 1 180 ? 17.676 -14.945 -9.551 1.00 94.81 180 VAL A CA 1
ATOM 1380 C C . VAL A 1 180 ? 18.839 -14.467 -8.678 1.00 94.81 180 VAL A C 1
ATOM 1382 O O . VAL A 1 180 ? 19.983 -14.845 -8.913 1.00 94.81 180 VAL A O 1
ATOM 1385 N N . GLY A 1 181 ? 18.545 -13.632 -7.682 1.00 92.88 181 GLY A N 1
ATOM 1386 C CA . GLY A 1 181 ? 19.523 -13.138 -6.709 1.00 92.88 181 GLY A CA 1
ATOM 1387 C C . GLY A 1 181 ? 20.538 -12.131 -7.251 1.00 92.88 181 GLY A C 1
ATOM 1388 O O . GLY A 1 181 ? 21.460 -11.771 -6.528 1.00 92.88 181 GLY A O 1
ATOM 1389 N N . THR A 1 182 ? 20.389 -11.674 -8.496 1.00 93.50 182 THR A N 1
ATOM 1390 C CA . THR A 1 182 ? 21.317 -10.702 -9.095 1.00 93.50 182 THR A CA 1
ATOM 1391 C C . THR A 1 182 ? 21.276 -9.333 -8.424 1.00 93.50 182 THR A C 1
ATOM 1393 O O . THR A 1 182 ? 22.286 -8.636 -8.433 1.00 93.50 182 THR A O 1
ATOM 1396 N N . ASP A 1 183 ? 20.155 -8.939 -7.813 1.00 92.75 183 ASP A N 1
ATOM 1397 C CA . ASP A 1 183 ? 20.082 -7.708 -7.030 1.00 92.75 183 ASP A CA 1
ATOM 1398 C C . ASP A 1 183 ? 20.574 -7.939 -5.595 1.00 92.75 183 ASP A C 1
ATOM 1400 O O . ASP A 1 183 ? 19.801 -8.173 -4.667 1.00 92.75 183 ASP A O 1
ATOM 1404 N N . GLU A 1 184 ? 21.883 -7.808 -5.392 1.00 90.12 184 GLU A N 1
ATOM 1405 C CA . GLU A 1 184 ? 22.527 -7.927 -4.075 1.00 90.12 184 GLU A CA 1
ATOM 1406 C C . GLU A 1 184 ? 22.079 -6.845 -3.072 1.00 90.12 184 GLU A C 1
ATOM 1408 O O . GLU A 1 184 ? 22.311 -6.962 -1.869 1.00 90.12 184 GLU A O 1
ATOM 1413 N N . THR A 1 185 ? 21.405 -5.786 -3.537 1.00 88.56 185 THR A N 1
ATOM 1414 C CA . THR A 1 185 ? 20.870 -4.718 -2.674 1.00 88.56 185 THR A CA 1
ATOM 1415 C C . THR A 1 185 ? 19.474 -5.036 -2.131 1.00 88.56 185 THR A C 1
ATOM 1417 O O . THR A 1 185 ? 18.813 -4.176 -1.535 1.00 88.56 185 THR A O 1
ATOM 1420 N N . TRP A 1 186 ? 19.010 -6.272 -2.337 1.00 92.19 186 TRP A N 1
ATOM 1421 C CA . TRP A 1 186 ? 17.659 -6.704 -2.027 1.00 92.19 186 TRP A CA 1
ATOM 1422 C C . TRP A 1 186 ? 17.223 -6.453 -0.577 1.00 92.19 186 TRP A C 1
ATOM 1424 O O . TRP A 1 186 ? 17.937 -6.713 0.394 1.00 92.19 186 TRP A O 1
ATOM 1434 N N . HIS A 1 187 ? 15.985 -5.980 -0.433 1.00 92.06 187 HIS A N 1
ATOM 1435 C CA . HIS A 1 187 ? 15.299 -5.800 0.841 1.00 92.06 187 HIS A CA 1
ATOM 1436 C C . HIS A 1 187 ? 13.798 -5.571 0.596 1.00 92.06 187 HIS A C 1
ATOM 1438 O O . HIS A 1 187 ? 13.483 -4.861 -0.358 1.00 92.06 187 HIS A O 1
ATOM 1444 N N . PRO A 1 188 ? 12.880 -6.029 1.472 1.00 94.69 188 PRO A N 1
ATOM 1445 C CA . PRO A 1 188 ? 13.095 -6.854 2.669 1.00 94.69 188 PRO A CA 1
ATOM 1446 C C . PRO A 1 188 ? 13.034 -8.365 2.390 1.00 94.69 188 PRO A C 1
ATOM 1448 O O . PRO A 1 188 ? 12.696 -8.794 1.293 1.00 94.69 188 PRO A O 1
ATOM 1451 N N . ALA A 1 189 ? 13.353 -9.178 3.405 1.00 91.62 189 ALA A N 1
ATOM 1452 C CA . ALA A 1 189 ? 13.306 -10.641 3.306 1.00 91.62 189 ALA A CA 1
ATOM 1453 C C . ALA A 1 189 ? 11.871 -11.188 3.176 1.00 91.62 189 ALA A C 1
ATOM 1455 O O . ALA A 1 189 ? 11.622 -12.082 2.374 1.00 91.62 189 ALA A O 1
ATOM 1456 N N . ASP A 1 190 ? 10.921 -10.638 3.939 1.00 94.25 190 ASP A N 1
ATOM 1457 C CA . ASP A 1 190 ? 9.506 -11.013 3.854 1.00 94.25 190 ASP A CA 1
ATOM 1458 C C . ASP A 1 190 ? 8.742 -10.008 2.986 1.00 94.25 190 ASP A C 1
ATOM 1460 O O . ASP A 1 190 ? 8.245 -8.988 3.467 1.00 94.25 190 ASP A O 1
ATOM 1464 N N . ILE A 1 191 ? 8.655 -10.302 1.687 1.00 94.69 191 ILE A N 1
ATOM 1465 C CA . ILE A 1 191 ? 7.913 -9.478 0.723 1.00 94.69 191 ILE A CA 1
ATOM 1466 C C . ILE A 1 191 ? 6.419 -9.461 1.058 1.00 94.69 191 ILE A C 1
ATOM 1468 O O . ILE A 1 191 ? 5.771 -8.421 0.932 1.00 94.69 191 ILE A O 1
ATOM 1472 N N . ARG A 1 192 ? 5.852 -10.585 1.512 1.00 92.88 192 ARG A N 1
ATOM 1473 C CA . ARG A 1 192 ? 4.410 -10.704 1.759 1.00 92.88 192 ARG A CA 1
ATOM 1474 C C . ARG A 1 192 ? 3.959 -9.745 2.857 1.00 92.88 192 ARG A C 1
ATOM 1476 O O . ARG A 1 192 ? 2.897 -9.140 2.729 1.00 92.88 192 ARG A O 1
ATOM 1483 N N . ALA A 1 193 ? 4.783 -9.551 3.886 1.00 92.62 193 ALA A N 1
ATOM 1484 C CA . ALA A 1 193 ? 4.525 -8.585 4.952 1.00 92.62 193 ALA A CA 1
ATOM 1485 C C . ALA A 1 193 ? 4.519 -7.116 4.485 1.00 92.62 193 ALA A C 1
ATOM 1487 O O . ALA A 1 193 ? 4.013 -6.258 5.208 1.00 92.62 193 ALA A O 1
ATOM 1488 N N . THR A 1 194 ? 5.059 -6.815 3.300 1.00 96.25 194 THR A N 1
ATOM 1489 C CA . THR A 1 194 ? 5.084 -5.450 2.749 1.00 96.25 194 THR A CA 1
ATOM 1490 C C . THR A 1 194 ? 3.858 -5.103 1.916 1.00 96.25 194 THR A C 1
ATOM 1492 O O . THR A 1 194 ? 3.613 -3.925 1.672 1.00 96.25 194 THR A O 1
ATOM 1495 N N . ILE A 1 195 ? 3.091 -6.102 1.464 1.00 97.06 195 ILE A N 1
ATOM 1496 C CA . ILE A 1 195 ? 1.988 -5.896 0.522 1.00 97.06 195 ILE A CA 1
ATOM 1497 C C . ILE A 1 195 ? 0.965 -4.928 1.121 1.00 97.06 195 ILE A C 1
ATOM 1499 O O . ILE A 1 195 ? 0.417 -5.150 2.201 1.00 97.06 195 ILE A O 1
ATOM 1503 N N . PHE A 1 196 ? 0.669 -3.867 0.372 1.00 97.06 196 PHE A N 1
ATOM 1504 C CA . PHE A 1 196 ? -0.274 -2.841 0.788 1.00 97.06 196 PHE A CA 1
ATOM 1505 C C . PHE A 1 196 ? -1.682 -3.415 1.035 1.00 97.06 196 PHE A C 1
ATOM 1507 O O . PHE A 1 196 ? -2.304 -4.004 0.143 1.00 97.06 196 PHE A O 1
ATOM 1514 N N . ASP A 1 197 ? -2.216 -3.210 2.239 1.00 95.50 197 ASP A N 1
ATOM 1515 C CA . ASP A 1 197 ? -3.583 -3.593 2.599 1.00 95.50 197 ASP A CA 1
ATOM 1516 C C . ASP A 1 197 ? -4.551 -2.441 2.287 1.00 95.50 197 ASP A C 1
ATOM 1518 O O . ASP A 1 197 ? -4.782 -1.541 3.102 1.00 95.50 197 ASP A O 1
ATOM 1522 N N . TYR A 1 198 ? -5.132 -2.478 1.084 1.00 96.06 198 TYR A N 1
ATOM 1523 C CA . TYR A 1 198 ? -6.121 -1.493 0.642 1.00 96.06 198 TYR A CA 1
ATOM 1524 C C . TYR A 1 198 ? -7.346 -1.443 1.561 1.00 96.06 198 TYR A C 1
ATOM 1526 O O . TYR A 1 198 ? -7.866 -0.362 1.832 1.00 96.06 198 TYR A O 1
ATOM 1534 N N . ALA A 1 199 ? -7.801 -2.589 2.074 1.00 91.62 199 ALA A N 1
ATOM 1535 C CA . ALA A 1 199 ? -8.975 -2.638 2.933 1.00 91.62 199 ALA A CA 1
ATOM 1536 C C . ALA A 1 199 ? -8.691 -1.967 4.285 1.00 91.62 199 ALA A C 1
ATOM 1538 O O . ALA A 1 199 ? -9.521 -1.202 4.780 1.00 91.62 199 ALA A O 1
ATOM 1539 N N . ALA A 1 200 ? -7.512 -2.196 4.871 1.00 87.94 200 ALA A N 1
ATOM 1540 C CA . ALA A 1 200 ? -7.067 -1.476 6.063 1.00 87.94 200 ALA A CA 1
ATOM 1541 C C . ALA A 1 200 ? -6.900 0.021 5.798 1.00 87.94 200 ALA A C 1
ATOM 1543 O O . ALA A 1 200 ? -7.362 0.835 6.598 1.00 87.94 200 ALA A O 1
ATOM 1544 N N . TYR A 1 201 ? -6.307 0.396 4.663 1.00 92.38 201 TYR A N 1
ATOM 1545 C CA . TYR A 1 201 ? -6.193 1.798 4.277 1.00 92.38 201 TYR A CA 1
ATOM 1546 C C . TYR A 1 201 ? -7.569 2.466 4.180 1.00 92.38 201 TYR A C 1
ATOM 1548 O O . TYR A 1 201 ? -7.798 3.484 4.834 1.00 92.38 201 TYR A O 1
ATOM 1556 N N . ALA A 1 202 ? -8.506 1.871 3.440 1.00 92.31 202 ALA A N 1
ATOM 1557 C CA . ALA A 1 202 ? -9.861 2.388 3.281 1.00 92.31 202 ALA A CA 1
ATOM 1558 C C . ALA A 1 202 ? -10.569 2.552 4.636 1.00 92.31 202 ALA A C 1
ATOM 1560 O O . ALA A 1 202 ? -11.129 3.613 4.909 1.00 92.31 202 ALA A O 1
ATOM 1561 N N . ARG A 1 203 ? -10.457 1.558 5.531 1.00 86.56 203 ARG A N 1
ATOM 1562 C CA . ARG A 1 203 ? -10.973 1.642 6.910 1.00 86.56 203 ARG A CA 1
ATOM 1563 C C . ARG A 1 203 ? -10.350 2.784 7.713 1.00 86.56 203 ARG A C 1
ATOM 1565 O O . ARG A 1 203 ? -11.070 3.454 8.441 1.00 86.56 203 ARG A O 1
ATOM 1572 N N . SER A 1 204 ? -9.046 3.027 7.572 1.00 83.38 204 SER A N 1
ATOM 1573 C CA . SER A 1 204 ? -8.359 4.125 8.273 1.00 83.38 204 SER A CA 1
ATOM 1574 C C . SER A 1 204 ? -8.739 5.516 7.752 1.00 83.38 204 SER A C 1
ATOM 1576 O O . SER A 1 204 ? -8.623 6.502 8.479 1.00 83.38 204 SER A O 1
ATOM 1578 N N . ARG A 1 205 ? -9.159 5.608 6.483 1.00 87.50 205 ARG A N 1
ATOM 1579 C CA . ARG A 1 205 ? -9.565 6.862 5.834 1.00 87.50 205 ARG A CA 1
ATOM 1580 C C . ARG A 1 205 ? -11.046 7.154 5.972 1.00 87.50 205 ARG A C 1
ATOM 1582 O O . ARG A 1 205 ? -11.433 8.321 5.880 1.00 87.50 205 ARG A O 1
ATOM 1589 N N . ALA A 1 206 ? -11.868 6.131 6.195 1.00 83.00 206 ALA A N 1
ATOM 1590 C CA . ALA A 1 206 ? -13.225 6.338 6.655 1.00 83.00 206 ALA A CA 1
ATOM 1591 C C . ALA A 1 206 ? -13.125 7.214 7.907 1.00 83.00 206 ALA A C 1
ATOM 1593 O O . ALA A 1 206 ? -12.437 6.842 8.861 1.00 83.00 206 ALA A O 1
ATOM 1594 N N . LYS A 1 207 ? -13.730 8.415 7.873 1.00 65.62 207 LYS A N 1
ATOM 1595 C CA . LYS A 1 207 ? -13.787 9.305 9.045 1.00 65.62 207 LYS A CA 1
ATOM 1596 C C . LYS A 1 207 ? -14.123 8.446 10.265 1.00 65.62 207 LYS A C 1
ATOM 1598 O O . LYS A 1 207 ? -14.945 7.535 10.104 1.00 65.62 207 LYS A O 1
ATOM 1603 N N . PRO A 1 208 ? -13.546 8.708 11.455 1.00 60.69 208 PRO A N 1
ATOM 1604 C CA . PRO A 1 208 ? -14.044 8.059 12.652 1.00 60.69 208 PRO A CA 1
ATOM 1605 C C . PRO A 1 208 ? -15.551 8.283 12.646 1.00 60.69 208 PRO A C 1
ATOM 1607 O O . PRO A 1 208 ? -16.024 9.418 12.670 1.00 60.69 208 PRO A O 1
ATOM 1610 N N . VAL A 1 209 ? -16.311 7.190 12.519 1.00 63.09 209 VAL A N 1
ATOM 1611 C CA . VAL A 1 209 ? -17.779 7.254 12.533 1.00 63.09 209 VAL A CA 1
ATOM 1612 C C . VAL A 1 209 ? -18.222 7.885 13.856 1.00 63.09 209 VAL A C 1
ATOM 1614 O O . VAL A 1 209 ? -19.349 8.356 13.996 1.00 63.09 209 VAL A O 1
ATOM 1617 N N . TRP A 1 210 ? -17.320 7.882 14.841 1.00 81.00 210 TRP A N 1
ATOM 1618 C CA . TRP A 1 210 ? -17.571 8.320 16.179 1.0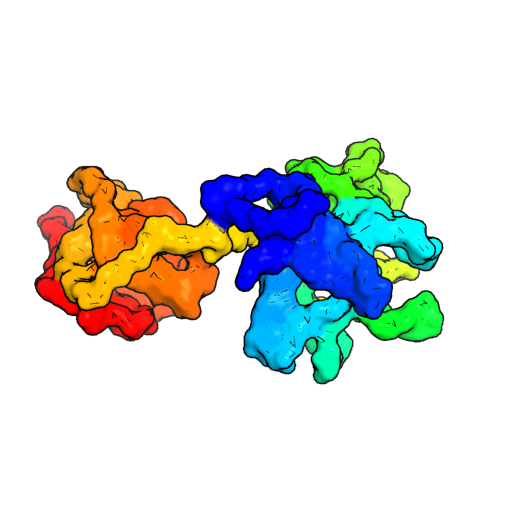0 81.00 210 TRP A CA 1
ATOM 1619 C C . TRP A 1 210 ? -16.289 8.758 16.906 1.00 81.00 210 TRP A C 1
ATOM 1621 O O . TRP A 1 210 ? -15.315 8.007 16.973 1.00 81.00 210 TRP A O 1
ATOM 1631 N N . GLU A 1 211 ? -16.307 9.952 17.497 1.00 87.69 211 GLU A N 1
ATOM 1632 C CA . GLU A 1 211 ? -15.261 10.422 18.408 1.00 87.69 211 GLU A CA 1
ATOM 1633 C C . GLU A 1 211 ? -15.618 10.041 19.856 1.00 87.69 211 GLU A C 1
ATOM 1635 O O . GLU A 1 211 ? -16.699 10.403 20.339 1.00 87.69 211 GLU A O 1
ATOM 1640 N N . PRO A 1 212 ? -14.751 9.299 20.572 1.00 89.94 212 PRO A N 1
ATOM 1641 C CA . PRO A 1 212 ? -14.992 8.966 21.970 1.00 89.94 212 PRO A CA 1
ATOM 1642 C C . PRO A 1 212 ? -15.007 10.233 22.822 1.00 89.94 212 PRO A C 1
ATOM 1644 O O . PRO A 1 212 ? -14.109 11.066 22.726 1.00 89.94 212 PRO A O 1
ATOM 1647 N N . LYS A 1 213 ? -15.994 10.365 23.711 1.00 92.88 213 LYS A N 1
ATOM 1648 C CA . LYS A 1 213 ? -16.045 11.507 24.634 1.00 92.88 213 LYS A CA 1
ATOM 1649 C C . LYS A 1 213 ? -14.874 11.453 25.620 1.00 92.88 213 LYS A C 1
ATOM 1651 O O . LYS A 1 213 ? -14.471 10.370 26.060 1.00 92.88 213 LYS A O 1
ATOM 1656 N N . GLU A 1 214 ? -14.419 12.628 26.049 1.00 92.06 214 GLU A N 1
ATOM 1657 C CA . GLU A 1 214 ? -13.411 12.864 27.096 1.00 92.06 214 GLU A CA 1
ATOM 1658 C C . GLU A 1 214 ? -13.936 12.482 28.499 1.00 92.06 214 GLU A C 1
ATOM 1660 O O . GLU A 1 214 ? -14.038 13.291 29.413 1.00 92.06 214 GLU A O 1
ATOM 1665 N N . THR A 1 215 ? -14.324 11.218 28.669 1.00 93.12 215 THR A N 1
ATOM 1666 C CA . THR A 1 215 ? -14.896 10.665 29.904 1.00 93.12 215 THR A CA 1
ATOM 1667 C C . THR A 1 215 ? -14.219 9.347 30.246 1.00 93.12 215 THR A C 1
ATOM 1669 O O . THR A 1 215 ? -13.830 8.582 29.356 1.00 93.12 215 THR A O 1
ATOM 1672 N N . LYS A 1 216 ? -14.074 9.064 31.545 1.00 94.06 216 LYS A N 1
ATOM 1673 C CA . LYS A 1 216 ? -13.523 7.782 31.991 1.00 94.06 216 LYS A CA 1
ATOM 1674 C C . LYS A 1 216 ? -14.535 6.661 31.750 1.00 94.06 216 LYS A C 1
ATOM 1676 O O . LYS A 1 216 ? -15.729 6.832 31.975 1.00 94.06 216 LYS A O 1
ATOM 1681 N N . SER A 1 217 ? -14.055 5.512 31.289 1.00 95.62 217 SER A N 1
ATOM 1682 C CA . SER A 1 217 ? -14.871 4.324 31.021 1.00 95.62 217 SER A CA 1
ATOM 1683 C C . SER A 1 217 ? -14.665 3.257 32.089 1.00 95.62 217 SER A C 1
ATOM 1685 O O . SER A 1 217 ? -13.549 3.047 32.553 1.00 95.62 217 SER A O 1
ATOM 1687 N N . ASN A 1 218 ? -15.727 2.549 32.465 1.00 96.00 218 ASN A N 1
ATOM 1688 C CA . ASN A 1 218 ? -15.628 1.442 33.413 1.00 96.00 218 ASN A CA 1
ATOM 1689 C C . ASN A 1 218 ? -14.930 0.236 32.756 1.00 96.00 218 ASN A C 1
ATOM 1691 O O . ASN A 1 218 ? -15.471 -0.333 31.805 1.00 96.00 218 ASN A O 1
ATOM 1695 N N . LEU A 1 219 ? -13.755 -0.157 33.257 1.00 94.94 219 LEU A N 1
ATOM 1696 C CA . LEU A 1 219 ? -12.921 -1.211 32.674 1.00 94.94 219 LEU A CA 1
ATOM 1697 C C . LEU A 1 219 ? -13.650 -2.556 32.590 1.00 94.94 219 LEU A C 1
ATOM 1699 O O . LEU A 1 219 ? -13.598 -3.196 31.542 1.00 94.94 219 LEU A O 1
ATOM 1703 N N . ALA A 1 220 ? -14.406 -2.936 33.621 1.00 93.56 220 ALA A N 1
ATOM 1704 C CA . ALA A 1 220 ? -15.170 -4.181 33.635 1.00 93.56 220 ALA A CA 1
ATOM 1705 C C . ALA A 1 220 ? -16.188 -4.260 32.481 1.00 93.56 220 ALA A C 1
ATOM 1707 O O . ALA A 1 220 ? -16.378 -5.317 31.874 1.00 93.56 220 ALA A O 1
ATOM 1708 N N . ILE A 1 221 ? -16.817 -3.132 32.120 1.00 95.06 221 ILE A N 1
ATOM 1709 C CA . ILE A 1 221 ? -17.733 -3.066 30.969 1.00 95.06 221 ILE A CA 1
ATOM 1710 C C . ILE A 1 221 ? -16.966 -3.293 29.664 1.00 95.06 221 ILE A C 1
ATOM 1712 O O . ILE A 1 221 ? -17.436 -4.031 28.798 1.00 95.06 221 ILE A O 1
ATOM 1716 N N . ILE A 1 222 ? -15.784 -2.689 29.526 1.00 96.44 222 ILE A N 1
ATOM 1717 C CA . ILE A 1 222 ? -14.948 -2.811 28.325 1.00 96.44 222 ILE A CA 1
ATOM 1718 C C . ILE A 1 222 ? -14.430 -4.242 28.169 1.00 96.44 222 ILE A C 1
ATOM 1720 O O . ILE A 1 222 ? -14.569 -4.830 27.099 1.00 96.44 222 ILE A O 1
ATOM 1724 N N . GLN A 1 223 ? -13.927 -4.840 29.247 1.00 95.00 223 GLN A N 1
ATOM 1725 C CA . GLN A 1 223 ? -13.503 -6.238 29.283 1.00 95.00 223 GLN A CA 1
ATOM 1726 C C . GLN A 1 223 ? -14.646 -7.184 28.901 1.00 95.00 223 GLN A C 1
ATOM 1728 O O . GLN A 1 223 ? -14.454 -8.072 28.071 1.00 95.00 223 GLN A O 1
ATOM 1733 N N . LYS A 1 224 ? -15.866 -6.936 29.398 1.00 94.69 224 LYS A N 1
ATOM 1734 C CA . LYS A 1 224 ? -17.066 -7.682 28.992 1.00 94.69 224 LYS A CA 1
ATOM 1735 C C . LYS A 1 224 ? -17.333 -7.588 27.484 1.00 94.69 224 LYS A C 1
ATOM 1737 O O . LYS A 1 224 ? -17.695 -8.598 26.888 1.00 94.69 224 LYS A O 1
ATOM 1742 N N . GLN A 1 225 ? -17.156 -6.423 26.852 1.00 97.25 225 GLN A N 1
ATOM 1743 C CA . GLN A 1 225 ? -17.341 -6.290 25.396 1.00 97.25 225 GLN A CA 1
ATOM 1744 C C . GLN A 1 225 ? -16.335 -7.132 24.606 1.00 97.25 225 GLN A C 1
ATOM 1746 O O . GLN A 1 225 ? -16.705 -7.784 23.632 1.00 97.25 225 GLN A O 1
ATOM 1751 N N . PHE A 1 226 ? -15.083 -7.158 25.057 1.00 96.25 226 PHE A N 1
ATOM 1752 C CA . PHE A 1 226 ? -14.030 -7.983 24.474 1.00 96.25 226 PHE A CA 1
ATOM 1753 C C . PHE A 1 226 ? -14.290 -9.485 24.649 1.00 96.25 226 PHE A C 1
ATOM 1755 O O . PHE A 1 226 ? -14.166 -10.245 23.692 1.00 96.25 226 PHE A O 1
ATOM 1762 N N . GLN A 1 227 ? -14.747 -9.907 25.830 1.00 94.62 227 GLN A N 1
ATOM 1763 C CA . GLN A 1 227 ? -15.158 -11.289 26.095 1.00 94.62 227 GLN A CA 1
ATOM 1764 C C . GLN A 1 227 ? -16.348 -11.717 25.223 1.00 94.62 227 GLN A C 1
ATOM 1766 O O . GLN A 1 227 ? -16.347 -12.832 24.709 1.00 94.62 227 GLN A O 1
ATOM 1771 N N . ILE A 1 228 ? -17.338 -10.836 25.018 1.00 94.94 228 ILE A N 1
ATOM 1772 C CA . ILE A 1 228 ? -18.462 -11.096 24.104 1.00 94.94 228 ILE A CA 1
ATOM 1773 C C . ILE A 1 228 ? -17.958 -11.267 22.667 1.00 94.94 228 ILE A C 1
ATOM 1775 O O . ILE A 1 228 ? -18.318 -12.237 22.008 1.00 94.94 228 ILE A O 1
ATOM 1779 N N . ALA A 1 229 ? -17.096 -10.364 22.188 1.00 95.50 229 ALA A N 1
ATOM 1780 C CA . ALA A 1 229 ? -16.522 -10.454 20.844 1.00 95.50 229 ALA A CA 1
ATOM 1781 C C . ALA A 1 229 ? -15.663 -11.715 20.646 1.00 95.50 229 ALA A C 1
ATOM 1783 O O . ALA A 1 229 ? -15.628 -12.272 19.555 1.00 95.50 229 ALA A O 1
ATOM 1784 N N . ALA A 1 230 ? -14.994 -12.185 21.700 1.00 94.44 230 ALA A N 1
ATOM 1785 C CA . ALA A 1 230 ? -14.195 -13.406 21.684 1.00 94.44 230 ALA A CA 1
ATOM 1786 C C . ALA A 1 230 ? -15.015 -14.699 21.853 1.00 94.44 230 ALA A C 1
ATOM 1788 O O . ALA A 1 230 ? -14.425 -15.776 21.864 1.00 94.44 230 ALA A O 1
ATOM 1789 N N . GLY A 1 231 ? -16.340 -14.613 22.022 1.00 94.25 231 GLY A N 1
ATOM 1790 C CA . GLY A 1 231 ? -17.205 -15.774 22.258 1.00 94.25 231 GLY A CA 1
ATOM 1791 C C . GLY A 1 231 ? -17.118 -16.361 23.673 1.00 94.25 231 GLY A C 1
ATOM 1792 O O . GLY A 1 231 ? -17.729 -17.388 23.944 1.00 94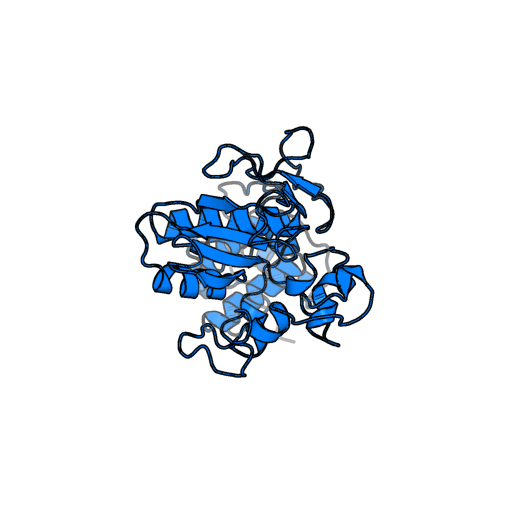.25 231 GLY A O 1
ATOM 1793 N N . LEU A 1 232 ? -16.407 -15.705 24.596 1.00 92.62 232 LEU A N 1
ATOM 1794 C CA . LEU A 1 232 ? -16.228 -16.155 25.984 1.00 92.62 232 LEU A CA 1
ATOM 1795 C C . LEU A 1 232 ? -17.423 -15.812 26.881 1.00 92.62 232 LEU A C 1
ATOM 1797 O O . LEU A 1 232 ? -17.546 -16.320 27.992 1.00 92.62 232 LEU A O 1
ATOM 1801 N N . ARG A 1 233 ? -18.299 -14.907 26.432 1.00 92.75 233 ARG A N 1
ATOM 1802 C CA . ARG A 1 233 ? -19.484 -14.483 27.180 1.00 92.75 233 ARG A CA 1
ATOM 1803 C C . ARG A 1 233 ? -20.643 -14.187 26.238 1.00 92.75 233 ARG A C 1
ATOM 1805 O O . ARG A 1 233 ? -20.462 -13.563 25.200 1.00 92.75 233 ARG A O 1
ATOM 1812 N N . LYS A 1 234 ? -21.861 -14.571 26.623 1.00 94.94 234 LYS A N 1
ATOM 1813 C CA . LYS A 1 234 ? -23.078 -14.201 25.884 1.00 94.94 234 LYS A CA 1
ATOM 1814 C C . LYS A 1 234 ? -23.433 -12.727 26.123 1.00 94.94 234 LYS A C 1
ATOM 1816 O O . LYS A 1 234 ? -23.295 -12.216 27.237 1.00 94.94 234 LYS A O 1
ATOM 1821 N N . GLY A 1 235 ? -23.924 -12.048 25.089 1.00 95.69 235 GLY A N 1
ATOM 1822 C CA . GLY A 1 235 ? -24.441 -10.683 25.184 1.00 95.69 235 GLY A CA 1
ATOM 1823 C C . GLY A 1 235 ? -24.406 -9.934 23.854 1.00 95.69 235 GLY A C 1
ATOM 1824 O O . GLY A 1 235 ? -23.832 -10.403 22.876 1.00 95.69 235 GLY A O 1
ATOM 1825 N N . LYS A 1 236 ? -25.017 -8.745 23.822 1.00 96.31 236 LYS A N 1
ATOM 1826 C CA . LYS A 1 236 ? -24.950 -7.842 22.668 1.00 96.31 236 LYS A CA 1
ATOM 1827 C C . LYS A 1 236 ? -23.706 -6.961 22.772 1.00 96.31 236 LYS A C 1
ATOM 1829 O O . LYS A 1 236 ? -23.464 -6.359 23.820 1.00 96.31 236 LYS A O 1
ATOM 1834 N N . ARG A 1 237 ? -22.953 -6.856 21.675 1.00 97.25 237 ARG A N 1
ATOM 1835 C CA . ARG A 1 237 ? -21.883 -5.862 21.541 1.00 97.25 237 ARG A CA 1
ATOM 1836 C C . ARG A 1 237 ? -22.495 -4.460 21.507 1.00 97.25 237 ARG A C 1
ATOM 1838 O O . ARG A 1 237 ? -23.402 -4.205 20.716 1.00 97.25 237 ARG A O 1
ATOM 1845 N N . ILE A 1 238 ? -22.008 -3.564 22.357 1.00 96.50 238 ILE A N 1
ATOM 1846 C CA . ILE A 1 238 ? -22.464 -2.174 22.454 1.00 96.50 238 ILE A CA 1
ATOM 1847 C C . ILE A 1 238 ? -21.310 -1.200 22.224 1.00 96.50 238 ILE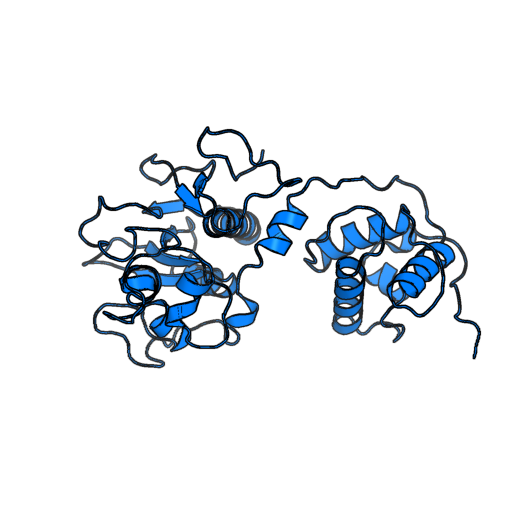 A C 1
ATOM 1849 O O . ILE A 1 238 ? -20.145 -1.512 22.476 1.00 96.50 238 ILE A O 1
ATOM 1853 N N . ARG A 1 239 ? -21.655 0.003 21.760 1.00 96.00 239 ARG A N 1
ATOM 1854 C CA . ARG A 1 239 ? -20.710 1.106 21.585 1.00 96.00 239 ARG A CA 1
ATOM 1855 C C . ARG A 1 239 ? -20.329 1.709 22.942 1.00 96.00 239 ARG A C 1
ATOM 1857 O O . ARG A 1 239 ? -21.213 2.000 23.741 1.00 96.00 239 ARG A O 1
ATOM 1864 N N . THR A 1 240 ? -19.039 1.941 23.193 1.00 96.50 240 THR A N 1
ATOM 1865 C CA . THR A 1 240 ? -18.529 2.553 24.437 1.00 96.50 240 THR A CA 1
ATOM 1866 C C . THR A 1 240 ? -17.318 3.464 24.191 1.00 96.50 240 THR A C 1
ATOM 1868 O O . THR A 1 240 ? -16.546 3.238 23.257 1.00 96.50 240 THR A O 1
ATOM 1871 N N . ASN A 1 241 ? -17.110 4.473 25.056 1.00 96.19 241 ASN A N 1
ATOM 1872 C CA . ASN A 1 241 ? -15.955 5.394 24.965 1.00 96.19 241 ASN A CA 1
ATOM 1873 C C . ASN A 1 241 ? -14.634 4.645 25.139 1.00 96.19 241 ASN A C 1
ATOM 1875 O O . ASN A 1 241 ? -13.697 4.876 24.383 1.00 96.19 241 ASN A O 1
ATOM 1879 N N . GLY A 1 242 ? -14.576 3.695 26.072 1.00 96.69 242 GLY A N 1
ATOM 1880 C CA . GLY A 1 242 ? -13.362 2.935 26.355 1.00 96.69 242 GLY A CA 1
ATOM 1881 C C . GLY A 1 242 ? -12.886 2.106 25.165 1.00 96.69 242 GLY A C 1
ATOM 1882 O O . GLY A 1 242 ? -11.695 2.110 24.869 1.00 96.69 242 GLY A O 1
ATOM 1883 N N . VAL A 1 243 ? -13.800 1.460 24.431 1.00 97.06 243 VAL A N 1
ATOM 1884 C CA . VAL A 1 243 ? -13.434 0.728 23.206 1.00 97.06 243 VAL A CA 1
ATOM 1885 C C . VAL A 1 243 ? -12.940 1.688 22.127 1.00 97.06 243 VAL A C 1
ATOM 1887 O O . VAL A 1 243 ? -11.932 1.405 21.488 1.00 97.06 243 VAL A O 1
ATOM 1890 N N . GLY A 1 244 ? -13.583 2.846 21.960 1.00 95.56 244 GLY A N 1
ATOM 1891 C CA . GLY A 1 244 ? -13.124 3.845 20.994 1.00 95.56 244 GLY A CA 1
ATOM 1892 C C . GLY A 1 244 ? -11.733 4.398 21.328 1.00 95.56 244 GLY A C 1
ATOM 1893 O O . GLY A 1 244 ? -10.893 4.537 20.441 1.00 95.56 244 GLY A O 1
ATOM 1894 N N . TRP A 1 245 ? -11.435 4.623 22.613 1.00 96.12 245 TRP A N 1
ATOM 1895 C CA . TRP A 1 245 ? -10.090 4.991 23.067 1.00 96.12 245 TRP A CA 1
ATOM 1896 C C . TRP A 1 245 ? -9.053 3.895 22.793 1.00 96.12 245 TRP A C 1
ATOM 1898 O O . TRP A 1 245 ? -7.936 4.213 22.385 1.00 96.12 245 TRP A O 1
ATOM 1908 N N . ILE A 1 246 ? -9.415 2.617 22.957 1.00 96.44 246 ILE A N 1
ATOM 1909 C CA . ILE A 1 246 ? -8.544 1.484 22.601 1.00 96.44 246 ILE A CA 1
ATOM 1910 C C . ILE A 1 246 ? -8.294 1.443 21.091 1.00 96.44 246 ILE A C 1
ATOM 1912 O O . ILE A 1 246 ? -7.140 1.334 20.685 1.00 96.44 246 ILE A O 1
ATOM 1916 N N . GLN A 1 247 ? -9.332 1.579 20.261 1.00 94.88 247 GLN A N 1
ATOM 1917 C CA . GLN A 1 247 ? -9.200 1.616 18.798 1.00 94.88 247 GLN A CA 1
ATOM 1918 C C . GLN A 1 247 ? -8.261 2.749 18.355 1.00 94.88 247 GLN A C 1
ATOM 1920 O O . GLN A 1 247 ? -7.311 2.506 17.610 1.00 94.88 247 GLN A O 1
ATOM 1925 N N . ASN A 1 248 ? -8.457 3.960 18.890 1.00 92.38 248 ASN A N 1
ATOM 1926 C CA . ASN A 1 248 ? -7.571 5.104 18.659 1.00 92.38 248 ASN A CA 1
ATOM 1927 C C . ASN A 1 248 ? -6.120 4.797 19.049 1.00 92.38 248 ASN A C 1
ATOM 1929 O O . ASN A 1 248 ? -5.196 5.040 18.271 1.00 92.38 248 ASN A O 1
ATOM 1933 N N . ALA A 1 249 ? -5.900 4.241 20.240 1.00 94.31 249 ALA A N 1
ATOM 1934 C CA . ALA A 1 249 ? -4.556 3.937 20.714 1.00 94.31 249 ALA A CA 1
ATOM 1935 C C . ALA A 1 249 ? -3.875 2.840 19.886 1.00 94.31 249 ALA A C 1
ATOM 1937 O O . ALA A 1 249 ? -2.698 2.978 19.566 1.00 94.31 249 ALA A O 1
ATOM 1938 N N . LEU A 1 250 ? -4.597 1.789 19.489 1.00 94.31 250 LEU A N 1
ATOM 1939 C CA . LEU A 1 250 ? -4.082 0.741 18.605 1.00 94.31 250 LEU A CA 1
ATOM 1940 C C . LEU A 1 250 ? -3.730 1.297 17.220 1.00 94.31 250 LEU A C 1
ATOM 1942 O O . LEU A 1 250 ? -2.685 0.953 16.671 1.00 94.31 250 LEU A O 1
ATOM 1946 N N . ASN A 1 251 ? -4.538 2.208 16.677 1.00 89.81 251 ASN A N 1
ATOM 1947 C CA . ASN A 1 251 ? -4.217 2.889 15.422 1.00 89.81 251 ASN A CA 1
ATOM 1948 C C . ASN A 1 251 ? -2.921 3.692 15.535 1.00 89.81 251 ASN A C 1
ATOM 1950 O O . ASN A 1 251 ? -2.023 3.536 14.712 1.00 89.81 251 ASN A O 1
ATOM 1954 N N . VAL A 1 252 ? -2.795 4.504 16.586 1.00 86.62 252 VAL A N 1
ATOM 1955 C CA . VAL A 1 252 ? -1.646 5.399 16.783 1.00 86.62 252 VAL A CA 1
ATOM 1956 C C . VAL A 1 252 ? -0.370 4.644 17.164 1.00 86.62 252 VAL A C 1
ATOM 1958 O O . VAL A 1 252 ? 0.716 5.015 16.722 1.00 86.62 252 VAL A O 1
ATOM 1961 N N . LYS A 1 253 ? -0.468 3.619 18.017 1.00 89.62 253 LYS A N 1
ATOM 1962 C CA . LYS A 1 253 ? 0.692 2.934 18.615 1.00 89.62 253 LYS A CA 1
ATOM 1963 C C . LYS A 1 253 ? 1.074 1.641 17.913 1.00 89.62 253 LYS A C 1
ATOM 1965 O O . LYS A 1 253 ? 2.252 1.304 17.915 1.00 89.62 253 LYS A O 1
ATOM 1970 N N . ALA A 1 254 ? 0.109 0.932 17.336 1.00 87.00 254 ALA A N 1
ATOM 1971 C CA . ALA A 1 254 ? 0.323 -0.372 16.712 1.00 87.00 254 ALA A CA 1
ATOM 1972 C C . ALA A 1 254 ? 0.043 -0.376 15.199 1.00 87.00 254 ALA A C 1
ATOM 1974 O O . ALA A 1 254 ? 0.168 -1.425 14.571 1.00 87.00 254 ALA A O 1
ATOM 1975 N N . GLY A 1 255 ? -0.338 0.764 14.604 1.00 84.12 255 GLY A N 1
ATOM 1976 C CA . GLY A 1 255 ? -0.622 0.860 13.168 1.00 84.12 255 GLY A CA 1
ATOM 1977 C C . GLY A 1 255 ? -1.799 -0.016 12.731 1.00 84.12 255 GLY A C 1
ATOM 1978 O O . GLY A 1 255 ? -1.799 -0.540 11.623 1.00 84.12 255 GLY A O 1
ATOM 1979 N N . ALA A 1 256 ? -2.776 -0.229 13.620 1.00 86.94 256 ALA A N 1
ATOM 1980 C CA . ALA A 1 256 ? -3.832 -1.221 13.419 1.00 86.94 256 ALA A CA 1
ATOM 1981 C C . ALA A 1 256 ? -4.887 -0.842 12.360 1.00 86.94 256 ALA A C 1
ATOM 1983 O O . ALA A 1 256 ? -5.610 -1.723 11.898 1.00 86.94 256 ALA A O 1
ATOM 1984 N N . ASN A 1 257 ? -4.977 0.434 11.964 1.00 85.62 257 ASN A N 1
ATOM 1985 C CA . ASN A 1 257 ? -5.884 0.923 10.913 1.00 85.62 257 ASN A CA 1
ATOM 1986 C C . ASN A 1 257 ? -7.366 0.506 11.107 1.00 85.62 257 ASN A C 1
ATOM 1988 O O . ASN A 1 257 ? -8.075 0.157 10.162 1.00 85.62 257 ASN A O 1
ATOM 1992 N N . LEU A 1 258 ? -7.826 0.516 12.357 1.00 86.56 258 LEU A N 1
ATOM 1993 C CA . LEU A 1 258 ? -9.186 0.216 12.797 1.00 86.56 258 LEU A CA 1
ATOM 1994 C C . LEU A 1 258 ? -10.141 1.378 12.520 1.00 86.56 258 LEU A C 1
ATOM 1996 O O . LEU A 1 258 ? -9.772 2.546 12.655 1.00 86.56 258 LEU A O 1
ATOM 2000 N N . VAL A 1 259 ? -11.406 1.050 12.255 1.00 86.44 259 VAL A N 1
ATOM 2001 C CA . VAL A 1 259 ? -12.496 2.030 12.311 1.00 86.44 259 VAL A CA 1
ATOM 2002 C C . VAL A 1 259 ? -12.789 2.345 13.776 1.00 86.44 259 VAL A C 1
ATOM 2004 O O . VAL A 1 259 ? -13.052 1.448 14.573 1.00 86.44 259 VAL A O 1
ATOM 2007 N N . VAL A 1 260 ? -12.788 3.627 14.133 1.00 90.75 260 VAL A N 1
ATOM 2008 C CA . VAL A 1 260 ? -13.101 4.076 15.494 1.00 90.75 260 VAL A CA 1
ATOM 2009 C C . VAL A 1 260 ? -14.617 4.224 15.608 1.00 90.75 260 VAL A C 1
ATOM 2011 O O . VAL A 1 260 ? -15.199 5.246 15.247 1.00 90.75 260 VAL A O 1
ATOM 2014 N N . ASN A 1 261 ? -15.274 3.145 16.028 1.00 90.75 261 ASN A N 1
ATOM 2015 C CA . ASN A 1 261 ? -16.733 3.042 16.136 1.00 90.75 261 ASN A CA 1
ATOM 2016 C C . ASN A 1 261 ? -17.207 2.721 17.564 1.00 90.75 261 ASN A C 1
ATOM 2018 O O . ASN A 1 261 ? -18.415 2.633 17.794 1.00 90.75 261 ASN A O 1
ATOM 2022 N N . GLY A 1 262 ? -16.272 2.523 18.502 1.00 94.31 262 GLY A N 1
ATOM 2023 C CA . GLY A 1 262 ? -16.525 2.194 19.903 1.00 94.31 262 GLY A CA 1
ATOM 2024 C C . GLY A 1 262 ? -17.093 0.793 20.148 1.00 94.31 262 GLY A C 1
ATOM 2025 O O . GLY A 1 262 ? -17.537 0.524 21.262 1.00 94.31 262 GLY A O 1
ATOM 2026 N N . ILE A 1 263 ? -17.106 -0.089 19.148 1.00 95.56 263 ILE A N 1
ATOM 2027 C CA . ILE A 1 263 ? -17.624 -1.462 19.217 1.00 95.56 263 ILE A CA 1
ATOM 2028 C C . ILE A 1 263 ? -16.460 -2.437 19.017 1.00 95.56 263 ILE A C 1
ATOM 2030 O O . ILE A 1 263 ? -15.636 -2.244 18.131 1.00 95.56 263 ILE A O 1
ATOM 2034 N N . VAL A 1 264 ? -16.390 -3.506 19.818 1.00 96.12 264 VAL A N 1
ATOM 2035 C CA . VAL A 1 264 ? -15.362 -4.546 19.637 1.00 96.12 264 VAL A CA 1
ATOM 2036 C C . VAL A 1 264 ? -15.764 -5.474 18.488 1.00 96.12 264 VAL A C 1
ATOM 2038 O O . VAL A 1 264 ? -16.394 -6.515 18.689 1.00 96.12 264 VAL A O 1
ATOM 2041 N N . ASP A 1 265 ? -15.452 -5.066 17.264 1.00 93.56 265 ASP A N 1
ATOM 2042 C CA . ASP A 1 265 ? -15.542 -5.923 16.082 1.00 93.56 265 ASP A CA 1
ATOM 2043 C C . ASP A 1 265 ? -14.346 -6.885 15.974 1.00 93.56 265 ASP A C 1
ATOM 2045 O O . ASP A 1 265 ? -13.409 -6.859 16.780 1.00 93.56 265 ASP A O 1
ATOM 2049 N N . ASP A 1 266 ? -14.396 -7.770 14.983 1.00 92.38 266 ASP A N 1
ATOM 2050 C CA . ASP A 1 266 ? -13.414 -8.842 14.821 1.00 92.38 266 ASP A CA 1
ATOM 2051 C C . ASP A 1 266 ? -12.022 -8.271 14.493 1.00 92.38 266 ASP A C 1
ATOM 2053 O O . ASP A 1 266 ? -11.008 -8.789 14.963 1.00 92.38 266 ASP A O 1
ATOM 2057 N N . ALA A 1 267 ? -11.970 -7.141 13.775 1.00 89.94 267 ALA A N 1
ATOM 2058 C CA . ALA A 1 267 ? -10.739 -6.406 13.496 1.00 89.94 267 ALA A CA 1
ATOM 2059 C C . ALA A 1 267 ? -10.135 -5.801 14.773 1.00 89.94 267 ALA A C 1
ATOM 2061 O O . ALA A 1 267 ? -8.934 -5.933 15.011 1.00 89.94 267 ALA A O 1
ATOM 2062 N N . THR A 1 268 ? -10.961 -5.191 15.627 1.00 94.62 268 THR A N 1
ATOM 2063 C CA . THR A 1 268 ? -10.539 -4.643 16.923 1.00 94.62 268 THR A CA 1
ATOM 2064 C C . THR A 1 268 ? -10.001 -5.748 17.830 1.00 94.62 268 THR A C 1
ATOM 2066 O O . THR A 1 268 ? -8.942 -5.587 18.441 1.00 94.62 268 THR A O 1
ATOM 2069 N N . LEU A 1 269 ? -10.684 -6.896 17.882 1.00 95.56 269 LEU A N 1
ATOM 2070 C CA . LEU A 1 269 ? -10.240 -8.053 18.658 1.00 95.56 269 LEU A CA 1
ATOM 2071 C C . LEU A 1 269 ? -8.913 -8.625 18.129 1.00 95.56 269 LEU A C 1
ATOM 2073 O O . LEU A 1 269 ? -8.019 -8.929 18.919 1.00 95.56 269 LEU A O 1
ATOM 2077 N N . ALA A 1 270 ? -8.762 -8.757 16.808 1.00 91.81 270 ALA A N 1
ATOM 2078 C CA . ALA A 1 270 ? -7.530 -9.237 16.184 1.00 91.81 270 ALA A CA 1
ATOM 2079 C C . ALA A 1 270 ? -6.350 -8.279 16.422 1.00 91.81 270 ALA A C 1
ATOM 2081 O O . ALA A 1 270 ? -5.256 -8.719 16.780 1.00 91.81 270 ALA A O 1
ATOM 2082 N N . ALA A 1 271 ? -6.576 -6.969 16.289 1.00 92.69 271 ALA A N 1
ATOM 2083 C CA . ALA A 1 271 ? -5.567 -5.951 16.560 1.00 92.69 271 ALA A CA 1
ATOM 2084 C C . ALA A 1 271 ? -5.130 -5.949 18.030 1.00 92.69 271 ALA A C 1
ATOM 2086 O O . ALA A 1 271 ? -3.934 -5.861 18.310 1.00 92.69 271 ALA A O 1
ATOM 2087 N N . TRP A 1 272 ? -6.075 -6.110 18.962 1.00 95.19 272 TRP A N 1
ATOM 2088 C CA . TRP A 1 272 ? -5.760 -6.260 20.381 1.00 95.19 272 TRP A CA 1
ATOM 2089 C C . TRP A 1 272 ? -4.898 -7.500 20.643 1.00 95.19 272 TRP A C 1
ATOM 2091 O O . TRP A 1 272 ? -3.833 -7.387 21.243 1.00 95.19 272 TRP A O 1
ATOM 2101 N N . LYS A 1 273 ? -5.297 -8.670 20.122 1.00 92.50 273 LYS A N 1
ATOM 2102 C CA . LYS A 1 273 ? -4.519 -9.919 20.236 1.00 92.50 273 LYS A CA 1
ATOM 2103 C C . LYS A 1 273 ? -3.090 -9.748 19.719 1.00 92.50 273 LYS A C 1
ATOM 2105 O O . LYS A 1 273 ? -2.139 -10.163 20.379 1.00 92.50 273 LYS A O 1
ATOM 2110 N N . LYS A 1 274 ? -2.932 -9.117 18.551 1.00 91.19 274 LYS A N 1
ATOM 2111 C CA . LYS A 1 274 ? -1.621 -8.832 17.952 1.00 91.19 274 LYS A CA 1
ATOM 2112 C C . LYS A 1 274 ? -0.776 -7.924 18.851 1.00 91.19 274 LYS A C 1
ATOM 2114 O O . LYS A 1 274 ? 0.408 -8.189 19.035 1.00 91.19 274 LYS A O 1
ATOM 2119 N N . PHE A 1 275 ? -1.379 -6.886 19.428 1.00 93.12 275 PHE A N 1
ATOM 2120 C CA . PHE A 1 275 ? -0.711 -5.979 20.362 1.00 93.12 275 PHE A CA 1
ATOM 2121 C C . PHE A 1 275 ? -0.266 -6.681 21.659 1.00 93.12 275 PHE A C 1
ATOM 2123 O O . PHE A 1 275 ? 0.871 -6.501 22.099 1.00 93.12 275 PHE A O 1
ATOM 2130 N N . GLU A 1 276 ? -1.123 -7.516 22.248 1.00 92.06 276 GLU A N 1
ATOM 2131 C CA . GLU A 1 276 ? -0.796 -8.292 23.452 1.00 92.06 276 GLU A CA 1
ATOM 2132 C C . GLU A 1 276 ? 0.394 -9.225 23.220 1.00 92.06 276 GLU A C 1
ATOM 2134 O O . GLU A 1 276 ? 1.335 -9.251 24.017 1.00 92.06 276 GLU A O 1
ATOM 2139 N N . LEU A 1 277 ? 0.376 -9.956 22.100 1.00 89.12 277 LEU A N 1
ATOM 2140 C CA . LEU A 1 277 ? 1.469 -10.843 21.702 1.00 89.12 277 LEU A CA 1
ATOM 2141 C C . LEU A 1 277 ? 2.777 -10.068 21.522 1.00 89.12 277 LEU A C 1
ATOM 2143 O O . LEU A 1 277 ? 3.808 -10.477 22.047 1.00 89.12 277 LEU A O 1
ATOM 2147 N N . ALA A 1 278 ? 2.728 -8.925 20.835 1.00 89.19 278 ALA A N 1
ATOM 2148 C CA . ALA A 1 278 ? 3.909 -8.116 20.552 1.00 89.19 278 ALA A CA 1
ATOM 2149 C C . ALA A 1 278 ? 4.535 -7.482 21.803 1.00 89.19 278 ALA A C 1
ATOM 2151 O O . ALA A 1 278 ? 5.726 -7.184 21.809 1.00 89.19 278 ALA A O 1
ATOM 2152 N N . THR A 1 279 ? 3.752 -7.247 22.857 1.00 89.69 279 THR A N 1
ATOM 2153 C CA . THR A 1 279 ? 4.235 -6.528 24.041 1.00 89.69 279 THR A CA 1
ATOM 2154 C C . THR A 1 279 ? 4.475 -7.415 25.258 1.00 89.69 279 THR A C 1
ATOM 2156 O O . THR A 1 279 ? 4.822 -6.882 26.314 1.00 89.69 279 THR A O 1
ATOM 2159 N N . GLY A 1 280 ? 4.284 -8.734 25.158 1.00 83.06 280 GLY A N 1
ATOM 2160 C CA . GLY A 1 280 ? 4.367 -9.636 26.311 1.00 83.06 280 GLY A CA 1
ATOM 2161 C C . GLY A 1 280 ? 3.285 -9.307 27.341 1.00 83.06 280 GLY A C 1
ATOM 2162 O O . GLY A 1 280 ? 3.590 -8.943 28.478 1.00 83.06 280 GLY A O 1
ATOM 2163 N N . GLY A 1 281 ? 2.029 -9.279 26.885 1.00 74.00 281 GLY A N 1
ATOM 2164 C CA . GLY A 1 281 ? 0.822 -9.015 27.674 1.00 74.00 281 GLY A CA 1
ATOM 2165 C C . GLY A 1 281 ? 0.651 -9.880 28.930 1.00 74.00 281 GLY A C 1
ATOM 2166 O O . GLY A 1 281 ? 1.511 -10.681 29.285 1.00 74.00 281 GLY A O 1
ATOM 2167 N N . THR A 1 282 ? -0.477 -9.742 29.626 1.00 72.12 282 THR A N 1
ATOM 2168 C CA . THR A 1 282 ? -0.750 -10.498 30.872 1.00 72.12 282 THR A CA 1
ATOM 2169 C C . THR A 1 282 ? -1.170 -11.954 30.645 1.00 72.12 282 THR A C 1
ATOM 2171 O O . THR A 1 282 ? -1.408 -12.685 31.600 1.00 72.12 282 THR A O 1
ATOM 2174 N N . GLY A 1 283 ? -1.273 -12.396 29.389 1.00 63.03 283 GLY A N 1
ATOM 2175 C CA . GLY A 1 283 ? -1.760 -13.731 29.029 1.00 63.03 283 GLY A CA 1
ATOM 2176 C C . GLY A 1 283 ? -3.277 -13.799 28.819 1.00 63.03 283 GLY A C 1
ATOM 2177 O O . GLY A 1 283 ? -3.754 -14.740 28.183 1.00 63.03 283 GLY A O 1
ATOM 2178 N N . ALA A 1 284 ? -4.032 -12.768 29.216 1.00 66.75 284 ALA A N 1
ATOM 2179 C CA . ALA A 1 284 ? -5.443 -12.603 28.874 1.00 66.75 284 ALA A CA 1
ATOM 2180 C C . ALA A 1 284 ? -5.595 -12.138 27.410 1.00 66.75 284 ALA A C 1
ATOM 2182 O O . ALA A 1 284 ? -6.024 -11.022 27.128 1.00 66.75 284 ALA A O 1
ATOM 2183 N N . LYS A 1 285 ? -5.227 -13.003 26.452 1.00 68.25 285 LYS A N 1
ATOM 2184 C CA . LYS A 1 285 ? -5.054 -12.672 25.018 1.00 68.25 285 LYS A CA 1
ATOM 2185 C C . LYS A 1 285 ? -6.251 -11.958 24.372 1.00 68.25 285 LYS A C 1
ATOM 2187 O O . LYS A 1 285 ? -6.092 -11.318 23.338 1.00 68.25 285 LYS A O 1
ATOM 2192 N N . SER A 1 286 ? -7.447 -12.072 24.939 1.00 77.50 286 SER A N 1
ATOM 2193 C CA . SER A 1 286 ? -8.678 -11.488 24.407 1.00 77.50 286 SER A CA 1
ATOM 2194 C C . SER A 1 286 ? -9.241 -10.317 25.208 1.00 77.50 286 SER A C 1
ATOM 2196 O O . SER A 1 286 ? -10.269 -9.807 24.787 1.00 77.50 286 SER A O 1
ATOM 2198 N N . THR A 1 287 ? -8.646 -9.902 26.331 1.00 89.44 287 THR A N 1
ATOM 2199 C CA . THR A 1 287 ? -9.299 -8.991 27.288 1.00 89.44 287 THR A CA 1
ATOM 2200 C C . THR A 1 287 ? -8.347 -7.873 27.724 1.00 89.44 287 THR A C 1
ATOM 2202 O O . THR A 1 287 ? -7.261 -8.179 28.204 1.00 89.44 287 THR A O 1
ATOM 2205 N N . PRO A 1 288 ? -8.722 -6.586 27.600 1.00 92.06 288 PRO A N 1
ATOM 2206 C CA . PRO A 1 288 ? -7.873 -5.490 28.048 1.00 92.06 288 PRO A CA 1
ATOM 2207 C C . PRO A 1 288 ? -7.645 -5.480 29.552 1.00 92.06 288 PRO A C 1
ATOM 2209 O O . PRO A 1 288 ? -8.604 -5.554 30.309 1.00 92.06 288 PRO A O 1
ATOM 2212 N N . ASP A 1 289 ? -6.404 -5.309 29.989 1.00 91.19 289 ASP A N 1
ATOM 2213 C CA . ASP A 1 289 ? -6.043 -5.172 31.401 1.00 91.19 289 ASP A CA 1
ATOM 2214 C C . ASP A 1 289 ? -5.283 -3.854 31.668 1.00 91.19 289 ASP A C 1
ATOM 2216 O O . ASP A 1 289 ? -4.756 -3.228 30.737 1.00 91.19 289 ASP A O 1
ATOM 2220 N N . PRO A 1 290 ? -5.199 -3.387 32.927 1.00 91.69 290 PRO A N 1
ATOM 2221 C CA . PRO A 1 290 ? -4.525 -2.143 33.282 1.00 91.69 290 PRO A CA 1
ATOM 2222 C C . PRO A 1 290 ? -3.055 -2.082 32.858 1.00 91.69 290 PRO A C 1
ATOM 2224 O O . PRO A 1 290 ? -2.576 -1.000 32.508 1.00 91.69 290 PRO A O 1
ATOM 2227 N N . ARG A 1 291 ? -2.315 -3.198 32.871 1.00 91.31 291 ARG A N 1
ATOM 2228 C CA . ARG A 1 291 ? -0.901 -3.233 32.465 1.00 91.31 291 ARG A CA 1
ATOM 2229 C C . ARG A 1 291 ? -0.781 -2.979 30.967 1.00 91.31 291 ARG A C 1
ATOM 2231 O O . ARG A 1 291 ? 0.026 -2.142 30.556 1.00 91.31 291 ARG A O 1
ATOM 2238 N N . SER A 1 292 ? -1.611 -3.618 30.158 1.00 92.81 292 SER A N 1
ATOM 2239 C CA . SER A 1 292 ? -1.635 -3.410 28.709 1.00 92.81 292 SER A CA 1
ATOM 2240 C C . SER A 1 292 ? -2.170 -2.034 28.309 1.00 92.81 292 SER A C 1
ATOM 2242 O O . SER A 1 292 ? -1.599 -1.364 27.444 1.00 92.81 292 SER A O 1
ATOM 2244 N N . LEU A 1 293 ? -3.178 -1.517 29.017 1.00 94.25 293 LEU A N 1
ATOM 2245 C CA . LEU A 1 293 ? -3.664 -0.145 28.828 1.00 94.25 293 LEU A CA 1
ATOM 2246 C C . LEU A 1 293 ? -2.615 0.914 29.213 1.00 94.25 293 LEU A C 1
ATOM 2248 O O . LEU A 1 293 ? -2.562 1.983 28.594 1.00 94.25 293 LEU A O 1
ATOM 2252 N N . LYS A 1 294 ? -1.743 0.633 30.195 1.00 93.88 294 LYS A N 1
ATOM 2253 C CA . LYS A 1 294 ? -0.576 1.479 30.511 1.00 93.88 294 LYS A CA 1
ATOM 2254 C C . LYS A 1 294 ? 0.440 1.478 29.368 1.00 93.88 294 LYS A C 1
ATOM 2256 O O . LYS A 1 294 ? 0.925 2.551 29.015 1.00 93.88 294 LYS A O 1
ATOM 2261 N N . LYS A 1 295 ? 0.710 0.328 28.735 1.00 93.25 295 LYS A N 1
ATOM 2262 C CA . LYS A 1 295 ? 1.599 0.243 27.556 1.00 93.25 295 LYS A CA 1
ATOM 2263 C C . LYS A 1 295 ? 1.066 1.058 26.370 1.00 93.25 295 LYS A C 1
ATOM 2265 O O . LYS A 1 295 ? 1.839 1.734 25.694 1.00 93.25 295 LYS A O 1
ATOM 2270 N N . LEU A 1 296 ? -0.255 1.087 26.175 1.00 93.44 296 LEU A N 1
ATOM 2271 C CA . LEU A 1 296 ? -0.911 1.971 25.199 1.00 93.44 296 LEU A CA 1
ATOM 2272 C C . LEU A 1 296 ? -0.971 3.448 25.626 1.00 93.44 296 LEU A C 1
ATOM 2274 O O . LEU A 1 296 ? -1.377 4.292 24.828 1.00 93.44 296 LEU A O 1
ATOM 2278 N N . LYS A 1 297 ? -0.547 3.780 26.853 1.00 95.62 297 LYS A N 1
ATOM 2279 C CA . LYS A 1 297 ? -0.637 5.116 27.463 1.00 95.62 297 LYS A CA 1
ATOM 2280 C C . LYS A 1 297 ? -2.069 5.659 27.522 1.00 95.62 297 LYS A C 1
ATOM 2282 O O . LYS A 1 297 ? -2.276 6.852 27.352 1.00 95.62 297 LYS A O 1
ATOM 2287 N N . ILE A 1 298 ? -3.051 4.793 27.777 1.00 95.69 298 ILE A N 1
ATOM 2288 C CA . ILE A 1 298 ? -4.470 5.177 27.904 1.00 95.69 298 ILE A CA 1
ATOM 2289 C C . ILE A 1 298 ? -5.114 4.723 29.214 1.00 95.69 298 ILE A C 1
ATOM 2291 O O . ILE A 1 298 ? -6.301 4.951 29.403 1.00 95.69 298 ILE A O 1
ATOM 2295 N N . ALA A 1 299 ? -4.367 4.119 30.144 1.00 94.38 299 ALA A N 1
ATOM 2296 C CA . ALA A 1 299 ? -4.918 3.631 31.415 1.00 94.38 299 ALA A CA 1
ATOM 2297 C C . ALA A 1 299 ? -5.710 4.698 32.199 1.00 94.38 299 ALA A C 1
ATOM 2299 O O . ALA A 1 299 ? -6.730 4.381 32.799 1.00 94.38 299 ALA A O 1
ATOM 2300 N N . PHE A 1 300 ? -5.310 5.973 32.126 1.00 93.88 300 PHE A N 1
ATOM 2301 C CA . PHE A 1 300 ? -6.008 7.095 32.772 1.00 93.88 300 PHE A CA 1
ATOM 2302 C C . PHE A 1 300 ? -7.447 7.327 32.263 1.00 93.88 300 PHE A C 1
ATOM 2304 O O . PHE A 1 300 ? -8.229 8.027 32.911 1.00 93.88 300 PHE A O 1
ATOM 2311 N N . ARG A 1 301 ? -7.807 6.740 31.112 1.00 95.31 301 ARG A N 1
ATOM 2312 C CA . ARG A 1 301 ? -9.155 6.755 30.525 1.00 95.31 301 ARG A CA 1
ATOM 2313 C C . ARG A 1 301 ? -10.097 5.720 31.150 1.00 95.31 301 ARG A C 1
ATOM 2315 O O . ARG A 1 301 ? -11.271 5.703 30.788 1.00 95.31 301 ARG A O 1
ATOM 2322 N N . PHE A 1 302 ? -9.620 4.866 32.056 1.00 95.50 302 PHE A N 1
ATOM 2323 C CA . PHE A 1 302 ? -10.395 3.760 32.620 1.00 95.50 302 PHE A CA 1
ATOM 2324 C C . PHE A 1 302 ? -10.497 3.850 34.148 1.00 95.50 302 PHE A C 1
ATOM 2326 O O . PHE A 1 302 ? -9.603 4.374 34.810 1.00 95.50 302 PHE A O 1
ATOM 2333 N N . VAL A 1 303 ? -11.611 3.363 34.699 1.00 93.81 303 VAL A N 1
ATOM 2334 C CA . VAL A 1 303 ? -11.898 3.281 36.145 1.00 93.81 303 VAL A CA 1
ATOM 2335 C C . VAL A 1 303 ? -12.566 1.956 36.493 1.00 93.81 303 VAL A C 1
ATOM 2337 O O . VAL A 1 303 ? -13.102 1.281 35.615 1.00 93.81 303 VAL A O 1
ATOM 2340 N N . GLY A 1 304 ? -12.611 1.638 37.786 1.00 84.75 304 GLY A N 1
ATOM 2341 C CA . GLY A 1 304 ? -13.287 0.455 38.314 1.00 84.75 304 GLY A CA 1
ATOM 2342 C C . GLY A 1 304 ? -12.391 -0.787 38.358 1.00 84.75 304 GLY A C 1
ATOM 2343 O O . GLY A 1 304 ? -11.298 -0.776 37.786 1.00 84.75 304 GLY A O 1
ATOM 2344 N N . PRO A 1 305 ? -12.839 -1.835 39.069 1.00 77.81 305 PRO A N 1
ATOM 2345 C CA . PRO A 1 305 ? -12.099 -3.085 39.184 1.00 77.81 305 PRO A CA 1
ATOM 2346 C C . PRO A 1 305 ? -12.049 -3.825 37.842 1.00 77.81 305 PRO A C 1
ATOM 2348 O O . PRO A 1 305 ? -12.876 -3.599 36.953 1.00 77.81 305 PRO A O 1
ATOM 2351 N N . GLU A 1 306 ? -11.086 -4.734 37.705 1.00 70.44 306 GLU A N 1
ATOM 2352 C CA . GLU A 1 306 ? -11.082 -5.692 36.603 1.00 70.44 306 GLU A CA 1
ATOM 2353 C C . GLU A 1 306 ? -12.288 -6.641 36.720 1.00 70.44 306 GLU A C 1
ATOM 2355 O O . GLU A 1 306 ? -12.631 -7.132 37.794 1.00 70.44 306 GLU A O 1
ATOM 2360 N N . ALA A 1 307 ? -12.941 -6.923 35.596 1.00 61.78 307 ALA A N 1
ATOM 2361 C CA . ALA A 1 307 ? -13.843 -8.049 35.445 1.00 61.78 307 ALA A CA 1
ATOM 2362 C C . ALA A 1 307 ? -13.015 -9.335 35.391 1.00 61.78 307 ALA A C 1
ATOM 2364 O O . ALA A 1 307 ? -12.593 -9.774 34.317 1.00 61.78 307 ALA A O 1
ATOM 2365 N N . HIS A 1 308 ? -12.816 -9.962 36.546 1.00 56.09 308 HIS A N 1
ATOM 2366 C CA . HIS A 1 308 ? -12.363 -11.344 36.586 1.00 56.09 308 HIS A CA 1
ATOM 2367 C C . HIS A 1 308 ? -13.395 -12.228 35.870 1.00 56.09 308 HIS A C 1
ATOM 2369 O O . HIS A 1 308 ? -14.608 -12.067 36.051 1.00 56.09 308 HIS A O 1
ATOM 2375 N N . LEU A 1 309 ? -12.927 -13.140 35.011 1.00 51.75 309 LEU A N 1
ATOM 2376 C CA . LEU A 1 309 ? -13.777 -14.248 34.584 1.00 51.75 309 LEU A CA 1
ATOM 2377 C C . LEU A 1 309 ? -14.174 -15.016 35.854 1.00 51.75 309 LEU A C 1
ATOM 2379 O O . LEU A 1 309 ? -13.311 -15.194 36.718 1.00 51.75 309 LEU A O 1
ATOM 2383 N N . PRO A 1 310 ? -15.443 -15.439 36.012 1.00 49.16 310 PRO A N 1
ATOM 2384 C CA . PRO A 1 310 ? -15.760 -16.394 37.061 1.00 49.16 310 PRO A CA 1
ATOM 2385 C C . PRO A 1 310 ? -14.832 -17.591 36.869 1.00 49.16 310 PRO A C 1
ATOM 2387 O O . PRO A 1 310 ? -14.706 -18.095 35.752 1.00 49.16 310 PRO A O 1
ATOM 2390 N N . VAL A 1 311 ? -14.123 -17.957 37.937 1.00 41.06 311 VAL A N 1
ATOM 2391 C CA . VAL A 1 311 ? -13.280 -19.150 37.959 1.00 41.06 311 VAL A CA 1
ATOM 2392 C C . VAL A 1 311 ? -14.224 -20.319 37.692 1.00 41.06 311 VAL A C 1
ATOM 2394 O O . VAL A 1 311 ? -15.125 -20.571 38.491 1.00 41.06 311 VAL A O 1
ATOM 2397 N N . GLY A 1 312 ? -14.098 -20.909 36.509 1.00 38.06 312 GLY A N 1
ATOM 2398 C CA . GLY A 1 312 ? -14.821 -22.095 36.069 1.00 38.06 312 GLY A CA 1
ATOM 2399 C C . GLY A 1 312 ? -13.832 -23.218 35.859 1.00 38.06 312 GLY A C 1
ATOM 2400 O O . GLY A 1 312 ? -12.707 -22.903 35.404 1.00 38.06 312 GLY A O 1
#

Radius of gyration: 22.35 Å; chains: 1; bounding box: 48×41×65 Å

Sequence (312 aa):
MSDVLTLNGKPVDWSKPPKQTDLVLWSRKTSGGKQVKGSARTIAHLCALDAAAQKKFGTGIVIIQAPFNTTVKASAGTHDHDACADLHIPGVNWRTQEKWLRANGYACWYRFPPKFGHHIHGFTLPPQSGVVRTDDFRDLGVTVGKFVDGGPALFGFLATSSQISDYYNHAFGLSGQHGVGTDETWHPADIRATIFDYAAYARSRAKPVWEPKETKSNLAIIQKQFQIAAGLRKGKRIRTNGVGWIQNALNVKAGANLVVNGIVDDATLAAWKKFELATGGTGAKSTPDPRSLKKLKIAFRFVGPEAHLPVG

Foldseek 3Di:
DAQKAAPVRHHAQLVPHDQQQDKIWGPDAAPVRHTAIAGNVLNLLLVVQQVVLCVPPVGGKHWNAHACDCPDVLCAQARNHHFKTKIDTPPDDLLRGCQVCLLQQWQWAFDPDDSDHTTIITGHQAQDPPPDQLCRCLVSQGAGGCQQSQQCNPPVDRPGHHSSQLSVQLWRSDDVTSDRVNNVSDDDPDSNVNHDDSVLSSLLPNPQPDDQDPAAAAQQVQQVQLCCQVVNDDDDWDAHSVLLVLQVLLCVPVVLSHRSRRTCHPSSQVSQLVQCVVPVHPPPSRGDDLVSCVVSVNSVSYDDDHNDDPPD

pLDDT: mean 92.1, std 9.25, range [38.06, 98.69]

Secondary structure (DSSP, 8-state):
--SEE-TTSPBP-TTSPPPTTSEEEEEEE-TTS-EEEEEHHHHHHHHHHHHHHHHHHSS--EEEE-TT-TT-GGGTTTSSSBSEEEEE-TTS-HHHHHHHHHTTTEEEEEE-TTTS-SEEEEEEPPPP-SS-GGGHHHHHT--B-HHHHSSHHHHSS--S--HHHHHHTT---BTTB--TT--TT---S-SGGGS--HHHHHHHHS--S-PPPSS-EEHHHHHHHHHHHTTSS-S-----HHHHHHHHHHHHHH-------SS--HHHHHHHHHHHHHHT--S-TTS--HHHHHHTT-GGGEES---PPP--